Protein AF-A0A6N9I0U9-F1 (afdb_monomer)

Sequence (192 aa):
MANILFINADQQSTQTLISAMAAAQPADRLRLTTMHPHSLSKQVRARFEILVGAADDGLFMAEATAGIDAVYLTSGMATVKYLHTLSWALTNFKRPVKRIILTNSAASDSEVKTVTPFCSDRLAVLTALSATHVAFVLVQQVAAKVADCVLIETVDARSQVLRQVIELQQWNQWLITLLSTNVGKPWVGIAN

Organism: NCBI:txid2888272

Nearest PDB structures (foldseek):
  2zcv-assembly1_A  TM=7.543E-01  e=1.805E-05  Escherichia coli
  2jl1-assembly1_A-2  TM=7.454E-01  e=3.502E-05  Citrobacter sp. MY-5
  2zcu-assembly1_A  TM=7.228E-01  e=1.401E-04  unclassified
  3dxf-assembly2_B  TM=5.993E-01  e=3.104E-05  Homo sapiens
  2bka-assembly1_A-2  TM=6.926E-01  e=3.257E-04  Homo sapiens

Structure (mmCIF, N/CA/C/O backbone):
data_AF-A0A6N9I0U9-F1
#
_entry.id   AF-A0A6N9I0U9-F1
#
loop_
_atom_site.group_PDB
_atom_site.id
_atom_site.type_symbol
_atom_site.label_atom_id
_atom_site.label_alt_id
_atom_site.label_comp_id
_atom_site.label_asym_id
_atom_site.label_entity_id
_atom_site.label_seq_id
_atom_site.pdbx_PDB_ins_code
_atom_site.Cartn_x
_atom_site.Cartn_y
_atom_site.Cartn_z
_atom_site.occupancy
_atom_site.B_iso_or_equiv
_atom_site.auth_seq_id
_atom_site.auth_comp_id
_atom_site.auth_asym_id
_atom_site.auth_atom_id
_atom_site.pdbx_PDB_model_num
ATOM 1 N N . MET A 1 1 ? -13.578 8.689 -2.425 1.00 83.25 1 MET A N 1
ATOM 2 C CA . MET A 1 1 ? -12.463 9.122 -1.570 1.00 83.25 1 MET A CA 1
ATOM 3 C C . MET A 1 1 ? -11.977 7.910 -0.810 1.00 83.25 1 MET A C 1
ATOM 5 O O . MET A 1 1 ? -12.767 7.330 -0.073 1.00 83.25 1 MET A O 1
ATOM 9 N N . ALA A 1 2 ? -10.735 7.515 -1.053 1.00 88.75 2 ALA A N 1
ATOM 10 C CA . ALA A 1 2 ? -10.054 6.426 -0.368 1.00 88.75 2 ALA A CA 1
ATOM 11 C C . ALA A 1 2 ? -8.926 6.979 0.516 1.00 88.75 2 ALA A C 1
ATOM 13 O O . ALA A 1 2 ? -8.273 7.964 0.159 1.00 88.75 2 ALA A O 1
ATOM 14 N N . ASN A 1 3 ? -8.693 6.327 1.655 1.00 94.88 3 ASN A N 1
ATOM 15 C CA . ASN A 1 3 ? -7.529 6.577 2.501 1.00 94.88 3 ASN A CA 1
ATOM 16 C C . ASN A 1 3 ? -6.459 5.527 2.197 1.00 94.88 3 ASN A C 1
ATOM 18 O O . ASN A 1 3 ? -6.691 4.328 2.371 1.00 94.88 3 ASN A O 1
ATOM 22 N N . ILE A 1 4 ? -5.300 5.967 1.719 1.00 96.00 4 ILE A N 1
ATOM 23 C CA . ILE A 1 4 ? -4.309 5.094 1.092 1.00 96.00 4 ILE A CA 1
ATOM 24 C C . ILE A 1 4 ? -2.976 5.239 1.816 1.00 96.00 4 ILE A C 1
ATOM 26 O O . ILE A 1 4 ? -2.444 6.341 1.940 1.00 96.00 4 ILE A O 1
ATOM 30 N N . LEU A 1 5 ? -2.440 4.117 2.286 1.00 96.88 5 LEU A N 1
ATOM 31 C CA . LEU A 1 5 ? -1.144 4.033 2.944 1.00 96.88 5 LEU A CA 1
ATOM 32 C C . LEU A 1 5 ? -0.072 3.593 1.949 1.00 96.88 5 LEU A C 1
ATOM 34 O O . LEU A 1 5 ? -0.188 2.523 1.359 1.00 96.88 5 LEU A O 1
ATOM 38 N N . PHE A 1 6 ? 1.004 4.363 1.830 1.00 95.31 6 PHE A N 1
ATOM 39 C CA . PHE A 1 6 ? 2.217 3.966 1.122 1.00 95.31 6 PHE A CA 1
ATOM 40 C C . PHE A 1 6 ? 3.295 3.577 2.121 1.00 95.31 6 PHE A C 1
ATOM 42 O O . PHE A 1 6 ? 3.741 4.415 2.908 1.00 95.31 6 PHE A O 1
ATOM 49 N N . ILE A 1 7 ? 3.734 2.321 2.063 1.00 93.88 7 ILE A N 1
ATOM 50 C CA . ILE A 1 7 ? 4.850 1.834 2.870 1.00 93.88 7 ILE A CA 1
ATOM 51 C C . ILE A 1 7 ? 6.168 2.101 2.141 1.00 93.88 7 ILE A C 1
ATOM 53 O O . ILE A 1 7 ? 6.276 1.833 0.945 1.00 93.88 7 ILE A O 1
ATOM 57 N N . ASN A 1 8 ? 7.173 2.598 2.871 1.00 89.38 8 ASN A N 1
ATOM 58 C CA . ASN A 1 8 ? 8.491 2.975 2.341 1.00 89.38 8 ASN A CA 1
ATOM 59 C C . ASN A 1 8 ? 8.394 4.006 1.211 1.00 89.38 8 ASN A C 1
ATOM 61 O O . ASN A 1 8 ? 8.870 3.808 0.089 1.00 89.38 8 ASN A O 1
ATOM 65 N N . ALA A 1 9 ? 7.760 5.132 1.526 1.00 90.88 9 ALA A N 1
ATOM 66 C CA . ALA A 1 9 ? 7.542 6.231 0.600 1.00 90.88 9 ALA A CA 1
ATOM 67 C C . ALA A 1 9 ? 8.841 6.861 0.073 1.00 90.88 9 ALA A C 1
ATOM 69 O O . ALA A 1 9 ? 8.794 7.552 -0.935 1.00 90.88 9 ALA A O 1
ATOM 70 N N . ASP A 1 10 ? 9.991 6.634 0.714 1.00 88.25 10 ASP A N 1
ATOM 71 C CA . ASP A 1 10 ? 11.297 7.112 0.253 1.00 88.25 10 ASP A CA 1
ATOM 72 C C . ASP A 1 10 ? 11.807 6.394 -1.005 1.00 88.25 10 ASP A C 1
ATOM 74 O O . ASP A 1 10 ? 12.669 6.931 -1.702 1.00 88.25 10 ASP A O 1
ATOM 78 N N . GLN A 1 11 ? 11.243 5.240 -1.366 1.00 86.50 11 GLN A N 1
ATOM 79 C CA . GLN A 1 11 ? 11.620 4.544 -2.594 1.00 86.50 11 GLN A CA 1
ATOM 80 C C . GLN A 1 11 ? 11.185 5.301 -3.852 1.00 86.50 11 GLN A C 1
ATOM 82 O O . GLN A 1 11 ? 10.047 5.755 -3.960 1.00 86.50 11 GLN A O 1
ATOM 87 N N . GLN A 1 12 ? 12.074 5.370 -4.846 1.00 83.56 12 GLN A N 1
ATOM 88 C CA . GLN A 1 12 ? 11.860 6.153 -6.066 1.00 83.56 12 GLN A CA 1
ATOM 89 C C . GLN A 1 12 ? 10.571 5.771 -6.813 1.00 83.56 12 GLN A C 1
ATOM 91 O O . GLN A 1 12 ? 9.788 6.649 -7.168 1.00 83.56 12 GLN A O 1
ATOM 96 N N . SER A 1 13 ? 10.320 4.473 -7.018 1.00 81.06 13 SER A N 1
ATOM 97 C CA . SER A 1 13 ? 9.110 3.984 -7.698 1.00 81.06 13 SER A CA 1
ATOM 98 C C . SER A 1 13 ? 7.832 4.366 -6.943 1.00 81.06 13 SER A C 1
ATOM 100 O O . SER A 1 13 ? 6.845 4.782 -7.550 1.00 81.06 13 SER A O 1
ATOM 102 N N . THR A 1 14 ? 7.871 4.305 -5.611 1.00 88.50 14 THR A N 1
ATOM 103 C CA . THR A 1 14 ? 6.778 4.740 -4.737 1.00 88.50 14 THR A CA 1
ATOM 104 C C . THR A 1 14 ? 6.548 6.251 -4.837 1.00 88.50 14 THR A C 1
ATOM 106 O O . THR A 1 14 ? 5.404 6.677 -4.986 1.00 88.50 14 THR A O 1
ATOM 109 N N . GLN A 1 15 ? 7.604 7.074 -4.846 1.00 88.69 15 GLN A N 1
ATOM 110 C CA . GLN A 1 15 ? 7.487 8.533 -5.008 1.00 88.69 15 GLN A CA 1
ATOM 111 C C . GLN A 1 15 ? 6.866 8.931 -6.356 1.00 88.69 15 GLN A C 1
ATOM 113 O O . GLN A 1 15 ? 6.047 9.858 -6.413 1.00 88.69 15 GLN A O 1
ATOM 118 N N . THR A 1 16 ? 7.211 8.221 -7.436 1.00 88.12 16 THR A N 1
ATOM 119 C CA . THR A 1 16 ? 6.602 8.429 -8.757 1.00 88.12 16 THR A CA 1
ATOM 120 C C . THR A 1 16 ? 5.097 8.165 -8.721 1.00 88.12 16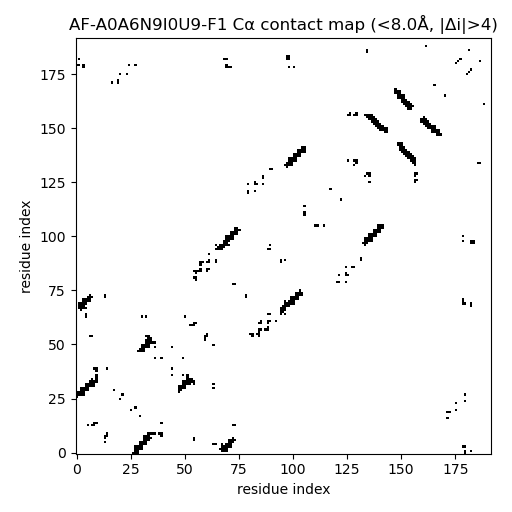 THR A C 1
ATOM 122 O O . THR A 1 16 ? 4.322 8.999 -9.193 1.00 88.12 16 THR A O 1
ATOM 125 N N . LEU A 1 17 ? 4.667 7.059 -8.104 1.00 90.44 17 LEU A N 1
ATOM 126 C CA . LEU A 1 17 ? 3.246 6.727 -7.987 1.00 90.44 17 LEU A CA 1
ATOM 127 C C . LEU A 1 17 ? 2.487 7.706 -7.082 1.00 90.44 17 LEU A C 1
ATOM 129 O O . LEU A 1 17 ? 1.402 8.145 -7.457 1.00 90.44 17 LEU A O 1
ATOM 133 N N . ILE A 1 18 ? 3.060 8.100 -5.937 1.00 92.81 18 ILE A N 1
ATOM 134 C CA . ILE A 1 18 ? 2.474 9.115 -5.042 1.00 92.81 18 ILE A CA 1
ATOM 135 C C . ILE A 1 18 ? 2.201 10.404 -5.822 1.00 92.81 18 ILE A C 1
ATOM 137 O O . ILE A 1 18 ? 1.109 10.961 -5.736 1.00 92.81 18 ILE A O 1
ATOM 141 N N . SER A 1 19 ? 3.172 10.858 -6.618 1.00 91.25 19 SER A N 1
ATOM 142 C CA . SER A 1 19 ? 3.043 12.080 -7.418 1.00 91.25 19 SER A CA 1
ATOM 143 C C . SER A 1 19 ? 1.951 11.955 -8.485 1.00 91.25 19 SER A C 1
ATOM 145 O O . SER A 1 19 ? 1.135 12.865 -8.634 1.00 91.25 19 SER A O 1
ATOM 147 N N . ALA A 1 20 ? 1.888 10.817 -9.185 1.00 91.19 20 ALA A N 1
ATOM 148 C CA . ALA A 1 20 ? 0.851 10.545 -10.180 1.00 91.19 20 ALA A CA 1
ATOM 149 C C . ALA A 1 20 ? -0.553 10.491 -9.549 1.00 91.19 20 ALA A C 1
ATOM 151 O O . ALA A 1 20 ? -1.484 11.122 -10.047 1.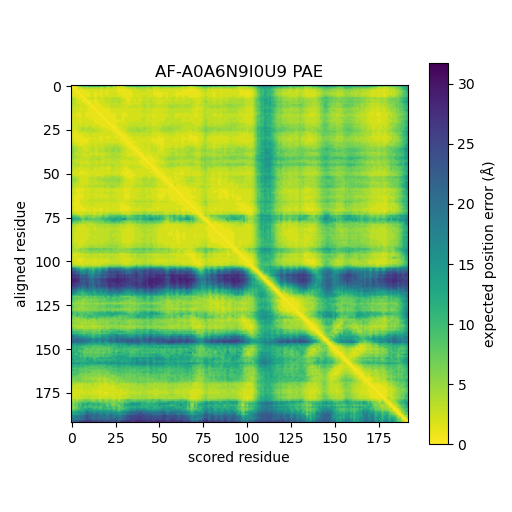00 91.19 20 ALA A O 1
ATOM 152 N N . MET A 1 21 ? -0.699 9.809 -8.410 1.00 92.06 21 MET A N 1
ATOM 153 C CA . MET A 1 21 ? -1.955 9.735 -7.658 1.00 92.06 21 MET A CA 1
ATOM 154 C C . MET A 1 21 ? -2.417 11.098 -7.165 1.00 92.06 21 MET A C 1
ATOM 156 O O . MET A 1 21 ? -3.585 11.447 -7.304 1.00 92.06 21 MET A O 1
ATOM 160 N N . ALA A 1 22 ? -1.493 11.897 -6.645 1.00 90.94 22 ALA A N 1
ATOM 161 C CA . ALA A 1 22 ? -1.776 13.236 -6.162 1.00 90.94 22 ALA A CA 1
ATOM 162 C C . ALA A 1 22 ? -2.293 14.185 -7.259 1.00 90.94 22 ALA A C 1
ATOM 164 O O . ALA A 1 22 ? -2.979 15.161 -6.943 1.00 90.94 22 ALA A O 1
ATOM 165 N N . ALA A 1 23 ? -1.943 13.927 -8.522 1.00 90.31 23 ALA A N 1
ATOM 166 C CA . ALA A 1 23 ? -2.452 14.656 -9.677 1.00 90.31 23 ALA A CA 1
ATOM 167 C C . ALA A 1 23 ? -3.787 14.081 -10.180 1.00 90.31 23 ALA A C 1
ATOM 169 O O . ALA A 1 23 ? -4.719 14.837 -10.436 1.00 90.31 23 ALA A O 1
ATOM 170 N N . ALA A 1 24 ? -3.891 12.754 -10.296 1.00 89.19 24 ALA A N 1
ATOM 171 C CA . ALA A 1 24 ? -5.047 12.082 -10.887 1.00 89.19 24 ALA A CA 1
ATOM 172 C C . ALA A 1 24 ? -6.264 11.980 -9.948 1.00 89.19 24 ALA A C 1
ATOM 174 O O . ALA A 1 24 ? -7.399 11.967 -10.418 1.00 89.19 24 ALA A O 1
ATOM 175 N N . GLN A 1 25 ? -6.043 11.885 -8.634 1.00 90.12 25 GLN A N 1
ATOM 176 C CA . GLN A 1 25 ? -7.080 11.678 -7.615 1.00 90.12 25 GLN A CA 1
ATOM 177 C C . GLN A 1 25 ? -6.868 12.621 -6.414 1.00 90.12 25 GLN A C 1
ATOM 179 O O . GLN A 1 25 ? -6.547 12.178 -5.311 1.00 90.12 25 GLN A O 1
ATOM 184 N N . PRO A 1 26 ? -7.052 13.945 -6.583 1.00 87.88 26 PRO A N 1
ATOM 185 C CA . PRO A 1 26 ? -6.754 14.927 -5.535 1.00 87.88 26 PRO A CA 1
ATOM 186 C C . PRO A 1 26 ? -7.661 14.819 -4.301 1.00 87.88 26 PRO A C 1
ATOM 188 O O . PRO A 1 26 ? -7.323 15.361 -3.252 1.00 87.88 26 PRO A O 1
ATOM 191 N N . ALA A 1 27 ? -8.811 14.148 -4.424 1.00 89.62 27 ALA A N 1
ATOM 192 C CA . ALA A 1 27 ? -9.733 13.922 -3.317 1.00 89.62 27 ALA A CA 1
ATOM 193 C C . ALA A 1 27 ? -9.269 12.807 -2.366 1.00 89.62 27 ALA A C 1
ATOM 195 O O . ALA A 1 27 ? -9.750 12.755 -1.238 1.00 89.62 27 ALA A O 1
ATOM 196 N N . ASP A 1 28 ? -8.375 11.915 -2.801 1.00 91.25 28 ASP A N 1
ATOM 197 C CA . ASP A 1 28 ? -7.896 10.815 -1.966 1.00 91.25 28 ASP A CA 1
ATOM 198 C C . ASP A 1 28 ? -6.879 11.287 -0.928 1.00 91.25 28 ASP A C 1
ATOM 200 O O . ASP A 1 28 ? -6.089 12.208 -1.151 1.00 91.25 28 ASP A O 1
ATOM 204 N N . ARG A 1 29 ? -6.891 10.629 0.233 1.00 94.25 29 ARG A N 1
ATOM 205 C CA . ARG A 1 29 ? -5.988 10.950 1.339 1.00 94.25 29 ARG A CA 1
ATOM 206 C C . ARG A 1 29 ? -4.829 9.977 1.331 1.00 94.25 29 ARG A C 1
ATOM 208 O O . ARG A 1 29 ? -5.032 8.777 1.499 1.00 94.25 29 ARG A O 1
ATOM 215 N N . LEU A 1 30 ? -3.621 10.498 1.145 1.00 95.69 30 LEU A N 1
ATOM 216 C CA . LEU A 1 30 ? -2.409 9.686 1.110 1.00 95.69 30 LEU A CA 1
ATOM 217 C C . LEU A 1 30 ? -1.658 9.843 2.433 1.00 95.69 30 LEU A C 1
ATOM 219 O O . LEU A 1 30 ? -1.306 10.959 2.825 1.00 95.69 30 LEU A O 1
ATOM 223 N N . ARG A 1 31 ? -1.405 8.716 3.093 1.00 96.81 31 ARG A N 1
ATOM 224 C CA . ARG A 1 31 ? -0.527 8.595 4.255 1.00 96.81 31 ARG A CA 1
ATOM 225 C C . ARG A 1 31 ? 0.731 7.856 3.842 1.00 96.81 31 ARG A C 1
ATOM 227 O O . ARG A 1 31 ? 0.661 6.847 3.144 1.00 96.81 31 ARG A O 1
ATOM 234 N N . LEU A 1 32 ? 1.879 8.346 4.277 1.00 96.38 32 LEU A N 1
ATOM 235 C CA . LEU A 1 32 ? 3.182 7.850 3.857 1.00 96.38 32 LEU A CA 1
ATOM 236 C C . LEU A 1 32 ? 3.957 7.355 5.079 1.00 96.38 32 LEU A C 1
ATOM 238 O O . LEU A 1 32 ? 4.013 8.063 6.082 1.00 96.38 32 LEU A O 1
ATOM 242 N N . THR A 1 33 ? 4.590 6.184 5.004 1.00 95.56 33 THR A N 1
ATOM 243 C CA . THR A 1 33 ? 5.569 5.760 6.016 1.00 95.56 33 THR A CA 1
ATOM 244 C C . THR A 1 33 ? 6.975 5.783 5.448 1.00 95.56 33 THR A C 1
ATOM 246 O O . THR A 1 33 ? 7.199 5.458 4.281 1.00 95.56 33 THR A O 1
ATOM 249 N N . THR A 1 34 ? 7.942 6.185 6.266 1.00 93.50 34 THR A N 1
ATOM 250 C CA . THR A 1 34 ? 9.360 6.149 5.902 1.00 93.50 34 THR A CA 1
ATOM 251 C C . THR A 1 34 ? 10.238 6.169 7.148 1.00 93.50 34 THR A C 1
ATOM 253 O O . THR A 1 34 ? 9.866 6.740 8.169 1.00 93.50 34 THR A O 1
ATOM 256 N N . MET A 1 35 ? 11.438 5.602 7.057 1.00 92.56 35 MET A N 1
ATOM 257 C CA . MET A 1 35 ? 12.496 5.833 8.048 1.00 92.56 35 MET A CA 1
ATOM 258 C C . MET A 1 35 ? 13.359 7.056 7.706 1.00 92.56 35 MET A C 1
ATOM 260 O O . MET A 1 35 ? 14.087 7.560 8.558 1.00 92.56 35 MET A O 1
ATOM 264 N N . HIS A 1 36 ? 13.267 7.559 6.472 1.00 92.44 36 HIS A N 1
ATOM 265 C CA . HIS A 1 36 ? 14.142 8.590 5.924 1.00 92.44 36 HIS A CA 1
ATOM 266 C C . HIS A 1 36 ? 13.319 9.789 5.427 1.00 92.44 36 HIS A C 1
ATOM 268 O O . HIS A 1 36 ? 13.270 10.059 4.225 1.00 92.44 36 HIS A O 1
ATOM 274 N N . PRO A 1 37 ? 12.677 10.567 6.321 1.00 89.62 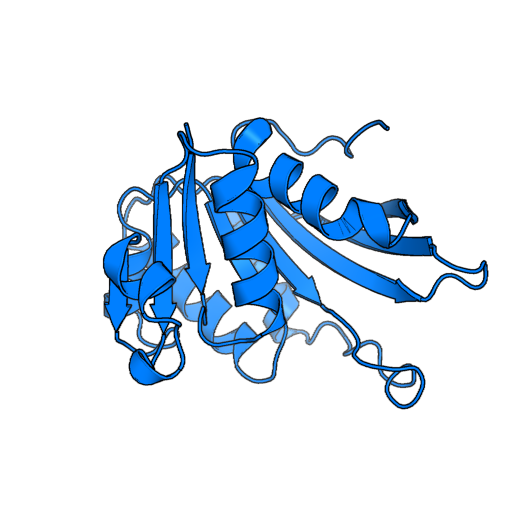37 PRO A N 1
ATOM 275 C CA . PRO A 1 37 ? 11.816 11.680 5.910 1.00 89.62 37 PRO A CA 1
ATOM 276 C C . PRO A 1 37 ? 12.557 12.726 5.064 1.00 89.62 37 PRO A C 1
ATOM 278 O O . PRO A 1 37 ? 11.952 13.389 4.226 1.00 89.62 37 PRO A O 1
ATOM 281 N N . HIS A 1 38 ? 13.873 12.867 5.233 1.00 90.50 38 HIS A N 1
ATOM 282 C CA . HIS A 1 38 ? 14.696 13.784 4.441 1.00 90.50 38 HIS A CA 1
ATOM 283 C C . HIS A 1 38 ? 14.866 13.362 2.974 1.00 90.50 38 HIS A C 1
ATOM 285 O O . HIS A 1 38 ? 15.129 14.230 2.144 1.00 90.50 38 HIS A O 1
ATOM 291 N N . SER A 1 39 ? 14.668 12.080 2.651 1.00 90.19 39 SER A N 1
ATOM 292 C CA . SER A 1 39 ? 14.693 11.552 1.280 1.00 90.19 39 SER A CA 1
ATOM 293 C C . SER A 1 39 ? 13.436 11.916 0.482 1.00 90.19 39 SER A C 1
ATOM 295 O O . SER A 1 39 ? 13.420 11.792 -0.741 1.00 90.19 39 SER A O 1
ATOM 297 N N . LEU A 1 40 ? 12.383 12.388 1.158 1.00 90.25 40 LEU A N 1
ATOM 298 C CA . LEU A 1 40 ? 11.165 12.879 0.524 1.00 90.25 40 LEU A CA 1
ATOM 299 C C . LEU A 1 40 ? 11.311 14.350 0.121 1.00 90.25 40 LEU A C 1
ATOM 301 O O . LEU A 1 40 ? 11.813 15.196 0.879 1.00 90.25 40 LEU A O 1
ATOM 305 N N . SER A 1 41 ? 10.790 14.685 -1.061 1.00 88.12 41 SER A N 1
ATOM 306 C CA . SER A 1 41 ? 10.779 16.066 -1.546 1.00 88.12 41 SER A CA 1
ATOM 307 C C . SER A 1 41 ? 10.058 17.003 -0.564 1.00 88.12 41 SER A C 1
ATOM 309 O O . SER A 1 41 ? 9.136 16.611 0.158 1.00 88.12 41 SER A O 1
ATOM 311 N N . LYS A 1 42 ? 10.459 18.281 -0.530 1.00 87.12 42 LYS A N 1
ATOM 312 C CA . LYS A 1 42 ? 9.804 19.289 0.328 1.00 87.12 42 LYS A CA 1
ATOM 313 C C . LYS A 1 42 ? 8.302 19.404 0.036 1.00 87.12 42 LYS A C 1
ATOM 315 O O . LYS A 1 42 ? 7.520 19.591 0.958 1.00 87.12 42 LYS A O 1
ATOM 320 N N . GLN A 1 43 ? 7.912 19.261 -1.231 1.00 86.56 43 GLN A N 1
ATOM 321 C CA . GLN A 1 43 ? 6.514 19.322 -1.659 1.00 86.56 43 GLN A CA 1
ATOM 322 C C . GLN A 1 43 ? 5.698 18.147 -1.110 1.00 86.56 43 GLN A C 1
ATOM 324 O O . GLN A 1 43 ? 4.610 18.360 -0.588 1.00 86.56 43 GLN A O 1
ATOM 329 N N . VAL A 1 44 ? 6.241 16.926 -1.164 1.00 88.12 44 VAL A N 1
ATOM 330 C CA . VAL A 1 44 ? 5.606 15.731 -0.582 1.00 88.12 44 VAL A CA 1
ATOM 331 C C . VAL A 1 44 ? 5.447 15.902 0.929 1.00 88.12 44 VAL A C 1
ATOM 333 O O . VAL A 1 44 ? 4.356 15.696 1.457 1.00 88.12 44 VAL A O 1
ATOM 336 N N . ARG A 1 45 ? 6.498 16.375 1.612 1.00 89.38 45 ARG A N 1
ATOM 337 C CA . ARG A 1 45 ? 6.472 16.611 3.064 1.00 89.38 45 ARG A CA 1
ATOM 338 C C . ARG A 1 45 ? 5.478 17.664 3.528 1.00 89.38 45 ARG A C 1
ATOM 340 O O . ARG A 1 45 ? 4.953 17.542 4.625 1.00 89.38 45 ARG A O 1
ATOM 347 N N . ALA A 1 46 ? 5.234 18.688 2.720 1.00 87.81 46 ALA A N 1
ATOM 348 C CA . ALA A 1 46 ? 4.268 19.731 3.046 1.00 87.81 46 ALA A CA 1
ATOM 349 C C . ALA A 1 46 ? 2.816 19.320 2.754 1.00 87.81 46 ALA A C 1
ATOM 351 O O . ALA A 1 46 ? 1.891 19.944 3.266 1.00 87.81 46 ALA A O 1
ATOM 352 N N . ARG A 1 47 ? 2.610 18.311 1.898 1.00 89.88 47 ARG A N 1
ATOM 353 C CA . ARG A 1 47 ? 1.293 17.962 1.357 1.00 89.88 47 ARG A CA 1
ATOM 354 C C . ARG A 1 47 ? 0.641 16.760 2.036 1.00 89.88 47 ARG A C 1
ATOM 356 O O . ARG A 1 47 ? -0.585 16.704 2.080 1.00 89.88 47 ARG A O 1
ATOM 363 N N . PHE A 1 48 ? 1.425 15.797 2.514 1.00 93.69 48 PHE A N 1
ATOM 364 C CA . PHE A 1 48 ? 0.908 14.513 2.990 1.00 93.69 48 PHE A CA 1
ATOM 365 C C . PHE A 1 48 ? 1.228 14.255 4.456 1.00 93.69 48 PHE A C 1
ATOM 367 O O . PHE A 1 48 ? 2.218 14.749 4.993 1.00 93.69 48 PHE A O 1
ATOM 374 N N . GLU A 1 49 ? 0.398 13.427 5.084 1.00 94.06 49 GLU A N 1
ATOM 375 C CA . GLU A 1 49 ? 0.680 12.887 6.409 1.00 94.06 49 GLU A CA 1
ATOM 376 C C . GLU A 1 49 ? 1.839 11.890 6.306 1.00 94.06 49 GLU A C 1
ATOM 378 O O . GLU A 1 49 ? 1.756 10.903 5.569 1.00 94.06 49 GLU A O 1
ATOM 383 N N . ILE A 1 50 ? 2.919 12.151 7.042 1.00 95.50 50 ILE A N 1
ATOM 384 C CA . ILE A 1 50 ? 4.105 11.295 7.067 1.00 95.50 50 ILE A CA 1
ATOM 385 C C . ILE A 1 50 ? 4.286 10.740 8.469 1.00 95.50 50 ILE A C 1
ATOM 387 O O . ILE A 1 50 ? 4.488 11.490 9.423 1.00 95.50 50 ILE A O 1
ATOM 391 N N . LEU A 1 51 ? 4.281 9.417 8.563 1.00 96.50 51 LEU A N 1
ATOM 392 C CA . LEU A 1 51 ? 4.637 8.691 9.768 1.00 96.50 51 LEU A CA 1
ATOM 393 C C . LEU A 1 51 ? 6.078 8.205 9.650 1.00 96.50 51 LEU A C 1
ATOM 395 O O . LEU A 1 51 ? 6.440 7.497 8.707 1.00 96.50 51 LEU A O 1
ATOM 399 N N . VAL A 1 52 ? 6.906 8.602 10.614 1.00 95.94 52 VAL A N 1
ATOM 400 C CA . VAL A 1 52 ? 8.322 8.237 10.640 1.00 95.94 52 VAL A CA 1
ATOM 401 C C . VAL A 1 52 ? 8.520 7.056 11.574 1.00 95.94 52 VAL A C 1
ATOM 403 O O . VAL A 1 52 ? 8.246 7.161 12.766 1.00 95.94 52 VAL A O 1
ATOM 406 N N . GLY A 1 53 ? 8.987 5.937 11.032 1.00 92.62 53 GLY A N 1
ATOM 407 C CA . GLY A 1 53 ? 9.186 4.716 11.802 1.00 92.62 53 GLY A CA 1
ATOM 408 C C . GLY A 1 53 ? 9.413 3.494 10.925 1.00 92.62 53 GLY A C 1
ATOM 409 O O . GLY A 1 53 ? 9.331 3.556 9.695 1.00 92.62 53 GLY A O 1
ATOM 410 N N . ALA A 1 54 ? 9.744 2.385 11.576 1.00 90.56 54 ALA A N 1
ATOM 411 C CA . ALA A 1 54 ? 10.063 1.137 10.908 1.00 90.56 54 ALA A CA 1
ATOM 412 C C . ALA A 1 54 ? 8.783 0.334 10.637 1.00 90.56 54 ALA A C 1
ATOM 414 O O . ALA A 1 54 ? 7.996 0.064 11.541 1.00 90.56 54 ALA A O 1
ATOM 415 N N . ALA A 1 55 ? 8.559 -0.064 9.384 1.00 89.38 55 ALA A N 1
ATOM 416 C CA . ALA A 1 55 ? 7.361 -0.815 8.998 1.00 89.38 55 ALA A CA 1
ATOM 417 C C . ALA A 1 55 ? 7.326 -2.260 9.551 1.00 89.38 55 ALA A C 1
ATOM 419 O O . ALA A 1 55 ? 6.299 -2.932 9.456 1.00 89.38 55 ALA A O 1
ATOM 420 N N . ASP A 1 56 ? 8.425 -2.751 10.126 1.00 90.06 56 ASP A N 1
ATOM 421 C CA . ASP A 1 56 ? 8.505 -4.020 10.858 1.00 90.06 56 ASP A CA 1
ATOM 422 C C . ASP A 1 56 ? 8.262 -3.875 12.374 1.00 90.06 56 ASP A C 1
ATOM 424 O O . ASP A 1 56 ? 8.328 -4.870 13.095 1.00 90.06 56 ASP A O 1
ATOM 428 N N . ASP A 1 57 ? 7.878 -2.686 12.851 1.00 94.06 57 ASP A N 1
ATOM 429 C CA . ASP A 1 57 ? 7.295 -2.483 14.181 1.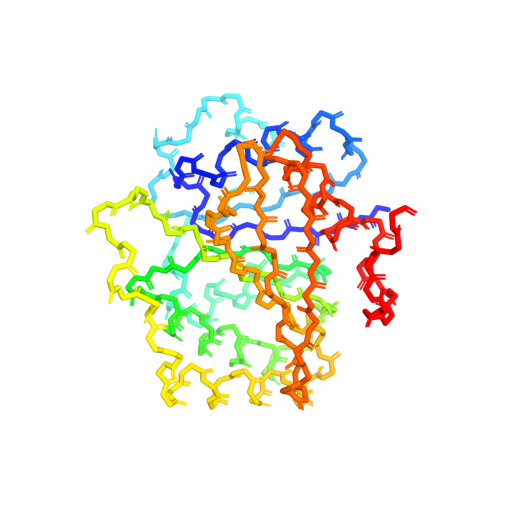00 94.06 57 ASP A CA 1
ATOM 430 C C . ASP A 1 57 ? 5.761 -2.628 14.120 1.00 94.06 57 ASP A C 1
ATOM 432 O O . ASP A 1 57 ? 5.066 -1.951 13.356 1.00 94.06 57 ASP A O 1
ATOM 436 N N . GLY A 1 58 ? 5.218 -3.536 14.938 1.00 91.50 58 GLY A N 1
ATOM 437 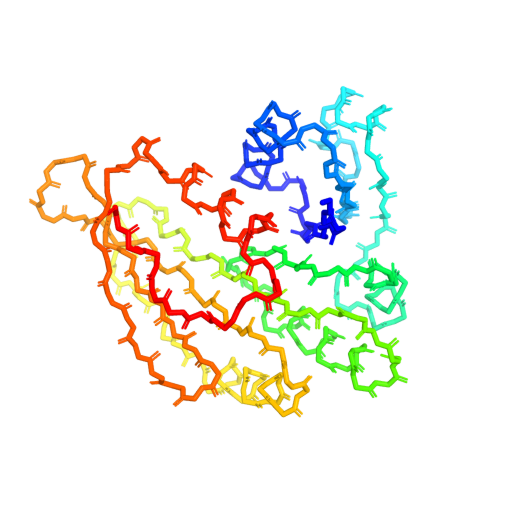C CA . GLY A 1 58 ? 3.788 -3.833 14.984 1.00 91.50 58 GLY A CA 1
ATOM 438 C C . GLY A 1 58 ? 2.924 -2.669 15.476 1.00 91.50 58 GLY A C 1
ATOM 439 O O . GLY A 1 58 ? 1.866 -2.422 14.896 1.00 91.50 58 GLY A O 1
ATOM 440 N N . LEU A 1 59 ? 3.353 -1.933 16.507 1.00 94.44 59 LEU A N 1
ATOM 441 C CA . LEU A 1 59 ? 2.594 -0.788 17.029 1.00 94.44 59 LEU A CA 1
ATOM 442 C C . LEU A 1 59 ? 2.629 0.375 16.043 1.00 94.44 59 LEU A C 1
ATOM 444 O O . LEU A 1 59 ? 1.598 1.002 15.791 1.00 94.44 59 LEU A O 1
ATOM 448 N N . PHE A 1 60 ? 3.786 0.608 15.423 1.00 96.12 60 PHE A N 1
ATOM 449 C CA . PHE A 1 60 ? 3.901 1.586 14.348 1.00 96.12 60 PHE A CA 1
ATOM 450 C C . PHE A 1 60 ? 2.985 1.236 13.167 1.00 96.12 60 PHE A C 1
ATOM 452 O O . PHE A 1 60 ? 2.242 2.089 12.683 1.00 96.12 60 PHE A O 1
ATOM 459 N N . MET A 1 61 ? 2.974 -0.027 12.725 1.00 95.50 61 MET A N 1
ATOM 460 C CA . MET A 1 61 ? 2.092 -0.482 11.646 1.00 95.50 61 MET A CA 1
ATOM 461 C C . MET A 1 61 ? 0.609 -0.385 12.031 1.00 95.50 61 MET A C 1
ATOM 463 O O . MET A 1 61 ? -0.238 -0.039 11.201 1.00 95.50 61 MET A O 1
ATOM 467 N N . ALA A 1 62 ? 0.274 -0.652 13.295 1.00 94.62 62 ALA A N 1
ATOM 468 C CA . ALA A 1 62 ? -1.076 -0.464 13.804 1.00 94.62 62 ALA A CA 1
ATOM 469 C C . ALA A 1 62 ? -1.510 1.000 13.681 1.00 94.62 62 ALA A C 1
ATOM 471 O O . ALA A 1 62 ? -2.618 1.244 13.205 1.00 94.62 62 ALA A O 1
ATOM 472 N N . GLU A 1 63 ? -0.663 1.958 14.053 1.00 96.00 63 GLU A N 1
ATOM 473 C CA . GLU A 1 63 ? -0.954 3.386 13.886 1.00 96.00 63 GLU A CA 1
ATOM 474 C C . GLU A 1 63 ? -1.068 3.764 12.405 1.00 96.00 63 GLU A C 1
ATOM 476 O O . GLU A 1 63 ? -2.056 4.359 11.974 1.00 96.00 63 GLU A O 1
ATOM 481 N N . ALA A 1 64 ? -0.116 3.315 11.584 1.00 96.38 64 ALA A N 1
ATOM 482 C CA . ALA A 1 64 ? -0.100 3.612 10.158 1.00 96.38 64 ALA A CA 1
ATOM 483 C C . ALA A 1 64 ? -1.372 3.154 9.437 1.00 96.38 64 ALA A C 1
ATOM 485 O O . ALA A 1 64 ? -1.876 3.866 8.568 1.00 96.38 64 ALA A O 1
ATOM 486 N 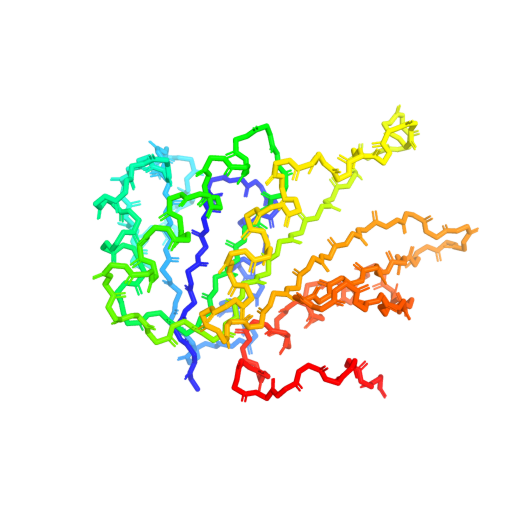N . THR A 1 65 ? -1.934 2.014 9.837 1.00 95.44 65 THR A N 1
ATOM 487 C CA . THR A 1 65 ? -3.153 1.428 9.258 1.00 95.44 65 THR A CA 1
ATOM 488 C C . THR A 1 65 ? -4.461 1.983 9.836 1.00 95.44 65 THR A C 1
ATOM 490 O O . THR A 1 65 ? -5.546 1.602 9.383 1.00 95.44 65 THR A O 1
ATOM 493 N N . ALA A 1 66 ? -4.414 2.893 10.814 1.00 95.00 66 ALA A N 1
ATOM 494 C CA . ALA A 1 66 ? -5.613 3.476 11.408 1.00 95.00 66 ALA A CA 1
ATOM 495 C C . ALA A 1 66 ? -6.399 4.318 10.385 1.00 95.00 66 ALA A C 1
ATOM 497 O O . ALA A 1 66 ? -5.904 5.324 9.881 1.00 95.00 66 ALA A O 1
ATOM 498 N N . GLY A 1 67 ? -7.637 3.914 10.082 1.00 93.19 67 GLY A N 1
ATOM 499 C CA . GLY A 1 67 ? -8.506 4.618 9.130 1.00 93.19 67 GLY A CA 1
ATOM 500 C C . GLY A 1 67 ? -8.124 4.447 7.654 1.00 93.19 67 GLY A C 1
ATOM 501 O O . GLY A 1 67 ? -8.630 5.195 6.824 1.00 93.19 67 GLY A O 1
ATOM 502 N N . ILE A 1 68 ? -7.253 3.490 7.323 1.00 95.62 68 ILE A N 1
ATOM 503 C CA . ILE A 1 68 ? -6.792 3.222 5.955 1.00 95.62 68 ILE A CA 1
ATOM 504 C C . ILE A 1 68 ? -7.714 2.221 5.251 1.00 95.62 68 ILE A C 1
ATOM 506 O O . ILE A 1 68 ? -8.055 1.188 5.822 1.00 95.62 68 ILE A O 1
ATOM 510 N N . ASP A 1 69 ? -8.075 2.504 3.998 1.00 92.94 69 ASP A N 1
ATOM 511 C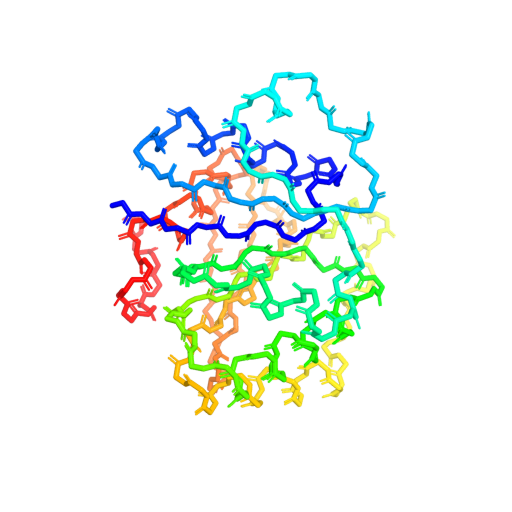 CA . ASP A 1 69 ? -8.846 1.604 3.133 1.00 92.94 69 ASP A CA 1
ATOM 512 C C . ASP A 1 69 ? -7.940 0.708 2.270 1.00 92.94 69 ASP A C 1
ATOM 514 O O . ASP A 1 69 ? -8.280 -0.450 2.017 1.00 92.94 69 ASP A O 1
ATOM 518 N N . ALA A 1 70 ? -6.800 1.225 1.799 1.00 92.94 70 ALA A N 1
ATOM 519 C CA . ALA A 1 70 ? -5.877 0.495 0.929 1.00 92.94 70 ALA A CA 1
ATOM 520 C C . ALA A 1 70 ? -4.408 0.710 1.310 1.00 92.94 70 ALA A C 1
ATOM 522 O O . ALA A 1 70 ? -4.009 1.803 1.701 1.00 92.94 70 ALA A O 1
ATOM 523 N N . VAL A 1 71 ? -3.592 -0.331 1.154 1.00 93.81 71 VAL A N 1
ATOM 524 C CA . VAL A 1 71 ? -2.148 -0.300 1.409 1.00 93.81 71 VAL A CA 1
ATOM 525 C C . VAL A 1 71 ? -1.397 -0.594 0.116 1.00 93.81 71 VAL A C 1
ATOM 527 O O . VAL A 1 71 ? -1.693 -1.573 -0.565 1.00 93.81 71 VAL A O 1
ATOM 530 N N . TYR A 1 72 ? -0.407 0.231 -0.197 1.00 93.50 72 TYR A N 1
ATOM 531 C CA . TYR A 1 72 ? 0.565 0.017 -1.258 1.00 93.50 72 TYR A CA 1
ATOM 532 C C . TYR A 1 72 ? 1.942 -0.248 -0.658 1.00 93.50 72 TYR A C 1
ATOM 534 O O . TYR A 1 72 ? 2.407 0.492 0.214 1.00 93.50 72 TYR A O 1
ATOM 542 N N . LEU A 1 73 ? 2.618 -1.271 -1.168 1.00 89.81 73 LEU A N 1
ATOM 543 C CA . LEU A 1 73 ? 4.015 -1.538 -0.876 1.00 89.81 73 LEU A CA 1
ATOM 544 C C . LEU A 1 73 ? 4.702 -2.194 -2.074 1.00 89.81 73 LEU A C 1
ATOM 546 O O . LEU A 1 73 ? 4.076 -2.842 -2.909 1.00 89.81 73 LEU A O 1
ATOM 550 N N . THR A 1 74 ? 6.013 -2.047 -2.137 1.00 84.00 74 THR A N 1
ATOM 551 C CA . THR A 1 74 ? 6.877 -2.673 -3.138 1.00 84.00 74 THR A CA 1
ATOM 552 C C . THR A 1 74 ? 7.552 -3.919 -2.552 1.00 84.00 74 THR A C 1
ATOM 554 O O . THR A 1 74 ? 7.772 -4.049 -1.341 1.00 84.00 74 THR A O 1
ATOM 557 N N . SER A 1 75 ? 7.869 -4.875 -3.419 1.00 73.94 75 SER A N 1
ATOM 558 C CA . SER A 1 75 ? 8.595 -6.098 -3.096 1.00 73.94 75 SER A CA 1
ATOM 559 C C . SER A 1 75 ? 10.088 -5.792 -3.012 1.00 73.94 75 SER A C 1
ATOM 561 O O . SER A 1 75 ? 10.696 -5.332 -3.971 1.00 73.94 75 SER A O 1
ATOM 563 N N . GLY A 1 76 ? 10.677 -6.081 -1.858 1.00 71.50 76 GLY A N 1
ATOM 564 C CA . GLY A 1 76 ? 12.097 -5.984 -1.552 1.00 71.50 76 GLY A CA 1
ATOM 565 C C . GLY A 1 76 ? 12.459 -6.915 -0.390 1.00 71.50 76 GLY A C 1
ATOM 566 O O . GLY A 1 76 ? 11.620 -7.671 0.105 1.00 71.50 76 GLY A O 1
ATOM 567 N N . MET A 1 77 ? 13.712 -6.864 0.071 1.00 62.53 77 MET A N 1
ATOM 568 C CA . MET A 1 77 ? 14.234 -7.795 1.088 1.00 62.53 77 MET A CA 1
ATOM 569 C C . MET A 1 77 ? 13.414 -7.828 2.390 1.00 62.53 77 MET A C 1
ATOM 571 O O . MET A 1 77 ? 13.271 -8.882 3.003 1.00 62.53 77 MET A O 1
ATOM 575 N N . ALA A 1 78 ? 12.848 -6.694 2.811 1.00 72.75 78 ALA A N 1
ATOM 576 C CA . ALA A 1 78 ? 12.109 -6.578 4.070 1.00 72.75 78 ALA A CA 1
ATOM 577 C C . ALA A 1 78 ? 10.591 -6.821 3.944 1.00 72.75 78 ALA A C 1
ATOM 579 O O . ALA A 1 78 ? 9.889 -6.851 4.954 1.00 72.75 78 ALA A O 1
ATOM 580 N N . THR A 1 79 ? 10.064 -7.047 2.735 1.00 79.56 79 THR A N 1
ATOM 581 C CA . THR A 1 79 ? 8.613 -7.120 2.486 1.00 79.56 79 THR A CA 1
ATOM 582 C C . THR A 1 79 ? 7.910 -8.201 3.300 1.00 79.56 79 THR A C 1
ATOM 584 O O . THR A 1 79 ? 6.798 -7.977 3.763 1.00 79.56 79 THR A O 1
ATOM 587 N N . VAL A 1 80 ? 8.538 -9.362 3.520 1.00 81.31 80 VAL A N 1
ATOM 588 C CA . VAL A 1 80 ? 7.925 -10.438 4.322 1.00 81.31 80 VAL A CA 1
ATOM 589 C C . VAL A 1 80 ? 7.706 -9.984 5.768 1.00 81.31 80 VAL A C 1
ATOM 591 O O . VAL A 1 80 ? 6.631 -10.212 6.318 1.00 81.31 80 VAL A O 1
ATOM 594 N N . LYS A 1 81 ? 8.670 -9.261 6.357 1.00 86.00 81 LYS A N 1
ATOM 595 C CA . LYS A 1 81 ? 8.529 -8.694 7.706 1.00 86.00 81 LYS A CA 1
ATOM 596 C C . LYS A 1 81 ? 7.381 -7.688 7.770 1.00 86.00 81 LYS A C 1
ATOM 598 O O . LYS A 1 81 ? 6.564 -7.774 8.677 1.00 86.00 81 LYS A O 1
ATOM 603 N N . TYR A 1 82 ? 7.274 -6.805 6.775 1.00 90.06 82 TYR A N 1
ATOM 604 C CA . TYR A 1 82 ? 6.193 -5.814 6.706 1.00 90.06 82 TYR A CA 1
ATOM 605 C C . TYR A 1 82 ? 4.817 -6.455 6.541 1.00 90.06 82 TYR A C 1
ATOM 607 O O . TYR A 1 82 ? 3.842 -5.996 7.126 1.00 90.06 82 TYR A O 1
ATOM 615 N N . LEU A 1 83 ? 4.719 -7.530 5.755 1.00 88.62 83 LEU A N 1
ATOM 616 C CA . LEU A 1 83 ? 3.471 -8.275 5.620 1.00 88.62 83 LEU A CA 1
ATOM 617 C C . LEU A 1 83 ? 3.098 -8.964 6.939 1.00 88.62 83 LEU A C 1
ATOM 619 O O . LEU A 1 83 ? 1.919 -8.988 7.282 1.00 88.62 83 LEU A O 1
ATOM 623 N N . HIS A 1 84 ? 4.068 -9.495 7.694 1.00 89.50 84 HIS A N 1
ATOM 624 C CA . HIS A 1 84 ? 3.804 -10.072 9.016 1.00 89.50 84 HIS A CA 1
ATOM 625 C C . HIS A 1 84 ? 3.282 -9.026 10.003 1.00 89.50 84 HIS A C 1
ATOM 627 O O . HIS A 1 84 ? 2.261 -9.266 10.648 1.00 89.50 84 HIS A O 1
ATOM 633 N N . THR A 1 85 ? 3.930 -7.862 10.107 1.00 92.19 85 THR A N 1
ATOM 634 C CA . THR A 1 85 ? 3.452 -6.780 10.981 1.00 92.19 85 THR A CA 1
ATOM 635 C C . THR A 1 85 ? 2.115 -6.225 10.534 1.00 92.19 85 THR A C 1
ATOM 637 O O . THR A 1 85 ? 1.267 -5.945 11.378 1.00 92.19 85 THR A O 1
ATOM 640 N N . LEU A 1 86 ? 1.877 -6.129 9.225 1.00 92.25 86 LEU A N 1
ATOM 641 C CA . LEU A 1 86 ? 0.579 -5.755 8.680 1.00 92.25 86 LEU A CA 1
ATOM 642 C C . LEU A 1 86 ? -0.492 -6.786 9.054 1.00 92.25 86 LEU A C 1
ATOM 644 O O . LEU A 1 86 ? -1.522 -6.418 9.604 1.00 92.25 86 LEU A O 1
ATOM 648 N N . SER A 1 87 ? -0.236 -8.079 8.845 1.00 90.06 87 SER A N 1
ATOM 649 C CA . SER A 1 87 ? -1.157 -9.155 9.233 1.00 90.06 87 SER A CA 1
ATOM 650 C C . SER A 1 87 ? -1.465 -9.124 10.727 1.00 90.06 87 SER A C 1
ATOM 652 O O . SER A 1 87 ? -2.625 -9.255 11.123 1.00 90.06 87 SER A O 1
ATOM 654 N N . TRP A 1 88 ? -0.448 -8.915 11.563 1.00 91.44 88 TRP A N 1
ATOM 655 C CA . TRP A 1 88 ? -0.620 -8.771 13.003 1.00 91.44 88 TRP A CA 1
ATOM 656 C C . TRP A 1 88 ? -1.471 -7.542 13.348 1.00 91.44 88 TRP A C 1
ATOM 658 O O . TRP A 1 88 ? -2.437 -7.669 14.102 1.00 91.44 88 TRP A O 1
ATOM 668 N N . ALA A 1 89 ? -1.173 -6.380 12.761 1.00 92.38 89 ALA A N 1
ATOM 669 C CA . ALA A 1 89 ? -1.905 -5.140 12.999 1.00 92.38 89 ALA A CA 1
ATOM 670 C C . ALA A 1 89 ? -3.384 -5.268 12.609 1.00 92.38 89 ALA A C 1
ATOM 672 O O . ALA A 1 89 ? -4.252 -4.884 13.386 1.00 92.38 89 ALA A O 1
ATOM 673 N N . LEU A 1 90 ? -3.683 -5.864 11.452 1.00 90.56 90 LEU A N 1
ATOM 674 C CA . LEU A 1 90 ? -5.055 -6.069 10.976 1.00 90.56 90 LEU A CA 1
ATOM 675 C C . LEU A 1 90 ? -5.839 -7.085 11.817 1.00 90.56 90 LEU A C 1
ATOM 677 O O . LEU A 1 90 ? -7.054 -6.965 11.947 1.00 90.56 90 LEU A O 1
ATOM 681 N N . THR A 1 91 ? -5.155 -8.078 12.390 1.00 88.50 91 THR A N 1
ATOM 682 C CA . THR A 1 91 ? -5.785 -9.097 13.243 1.00 88.50 91 THR A CA 1
ATOM 683 C C . THR A 1 91 ? -6.096 -8.552 14.637 1.00 88.50 91 THR A C 1
ATOM 685 O O . THR A 1 91 ? -7.156 -8.830 15.192 1.00 88.50 91 THR A O 1
ATOM 688 N N . ASN A 1 92 ? -5.179 -7.770 15.213 1.00 91.88 92 ASN A N 1
ATOM 689 C CA . ASN A 1 92 ? -5.280 -7.312 16.602 1.00 91.88 92 ASN A CA 1
ATOM 690 C C . ASN A 1 92 ? -5.999 -5.967 16.739 1.00 91.88 92 ASN A C 1
ATOM 692 O O . ASN A 1 92 ? -6.653 -5.709 17.749 1.00 91.88 92 ASN A O 1
ATOM 696 N N . PHE A 1 93 ? -5.918 -5.114 15.721 1.00 88.06 93 PHE A N 1
ATOM 697 C CA . PHE A 1 93 ? -6.617 -3.841 15.676 1.00 88.06 93 PHE A CA 1
ATOM 698 C C . PHE A 1 93 ? -7.665 -3.935 14.575 1.00 88.06 93 PHE A C 1
ATOM 700 O O . PHE A 1 93 ? -7.338 -4.198 13.425 1.00 88.06 93 PHE A O 1
ATOM 707 N N . LYS A 1 94 ? -8.941 -3.717 14.901 1.00 84.25 94 LYS A N 1
ATOM 708 C CA . LYS A 1 94 ? -10.018 -3.702 13.899 1.00 84.25 94 LYS A CA 1
ATOM 709 C C . LYS A 1 94 ? -9.754 -2.571 12.895 1.00 84.25 94 LYS A C 1
ATOM 711 O O . LYS A 1 94 ? -10.073 -1.413 13.171 1.00 84.25 94 LYS A O 1
ATOM 716 N N . ARG A 1 95 ? -9.119 -2.882 11.763 1.00 87.31 95 ARG A N 1
ATOM 717 C CA . ARG A 1 95 ? -8.762 -1.915 10.716 1.00 87.31 95 ARG A CA 1
ATOM 718 C C . ARG A 1 95 ? -9.689 -2.073 9.508 1.00 87.31 95 ARG A C 1
ATOM 720 O O . ARG A 1 95 ? -9.983 -3.202 9.129 1.00 87.31 95 ARG A O 1
ATOM 727 N N . PRO A 1 96 ? -10.124 -0.971 8.870 1.00 87.50 96 PRO A N 1
ATOM 728 C CA . PRO A 1 96 ? -11.026 -1.018 7.720 1.00 87.50 96 PRO A CA 1
ATOM 729 C C . PRO A 1 96 ? -10.292 -1.280 6.395 1.00 87.50 96 PRO A C 1
ATOM 731 O O . PRO A 1 96 ? -10.833 -0.961 5.338 1.00 87.50 96 PRO A O 1
ATOM 734 N N . VAL A 1 97 ? -9.072 -1.830 6.434 1.00 89.81 97 VAL A N 1
ATOM 735 C CA . VAL A 1 97 ? -8.285 -2.101 5.228 1.00 89.81 97 VAL A CA 1
ATOM 736 C C . VAL A 1 97 ? -9.024 -3.135 4.389 1.00 89.81 97 VAL A C 1
ATOM 738 O O . VAL A 1 97 ? -9.356 -4.215 4.864 1.00 89.81 97 VAL A O 1
ATOM 741 N N . LYS A 1 98 ? -9.279 -2.794 3.129 1.00 86.75 98 LYS A N 1
ATOM 742 C CA . LYS A 1 98 ? -9.978 -3.640 2.153 1.00 86.75 98 LYS A CA 1
ATOM 743 C C . LYS A 1 98 ? -9.019 -4.215 1.130 1.00 86.75 98 LYS A C 1
ATOM 745 O O . LYS A 1 98 ? -9.312 -5.256 0.550 1.00 86.75 98 LYS A O 1
ATOM 750 N N . ARG A 1 99 ? -7.890 -3.540 0.889 1.00 86.62 99 ARG A N 1
ATOM 751 C CA . ARG A 1 99 ? -6.948 -3.924 -0.160 1.00 86.62 99 ARG A CA 1
ATOM 752 C C . ARG A 1 99 ? -5.492 -3.738 0.236 1.00 86.62 99 ARG A C 1
ATOM 754 O O . ARG A 1 99 ? -5.124 -2.709 0.793 1.00 86.62 99 ARG A O 1
ATOM 761 N N . ILE A 1 100 ? -4.662 -4.707 -0.134 1.00 87.88 100 ILE A N 1
ATOM 762 C CA . ILE A 1 100 ? -3.203 -4.613 -0.078 1.00 87.88 100 ILE A CA 1
ATOM 763 C C . ILE A 1 100 ? -2.665 -4.897 -1.477 1.00 87.88 100 ILE A C 1
ATOM 765 O O . ILE A 1 100 ? -2.956 -5.946 -2.050 1.00 87.88 100 ILE A O 1
ATOM 769 N N . ILE A 1 101 ? -1.888 -3.963 -2.018 1.00 87.19 101 ILE A N 1
ATOM 770 C CA . ILE A 1 101 ? -1.226 -4.083 -3.314 1.00 87.19 101 ILE A CA 1
ATOM 771 C C . ILE A 1 101 ? 0.271 -4.176 -3.078 1.00 87.19 101 ILE A C 1
ATOM 773 O O . ILE A 1 101 ? 0.883 -3.244 -2.556 1.00 87.19 101 ILE A O 1
ATOM 777 N N . LEU A 1 102 ? 0.843 -5.306 -3.481 1.00 85.44 102 LEU A N 1
ATOM 778 C CA . LEU A 1 102 ? 2.274 -5.552 -3.460 1.00 85.44 102 LEU A CA 1
ATOM 779 C C . LEU A 1 102 ? 2.795 -5.554 -4.895 1.00 85.44 102 LEU A C 1
ATOM 781 O O . LEU A 1 102 ? 2.473 -6.467 -5.648 1.00 85.44 102 LEU A O 1
ATOM 785 N N . THR A 1 103 ? 3.619 -4.585 -5.281 1.00 81.69 103 THR A N 1
ATOM 786 C CA . THR A 1 103 ? 4.246 -4.576 -6.613 1.00 81.69 103 THR A CA 1
ATOM 787 C C . THR A 1 103 ? 5.623 -5.225 -6.575 1.00 81.69 103 THR A C 1
ATOM 789 O O . THR A 1 103 ? 6.417 -4.962 -5.680 1.00 81.69 103 THR A O 1
ATOM 792 N N . ASN A 1 104 ? 5.943 -6.063 -7.555 1.00 75.75 104 ASN A N 1
ATOM 793 C CA . ASN A 1 104 ? 7.299 -6.535 -7.801 1.00 75.75 104 ASN A CA 1
ATOM 794 C C . ASN A 1 104 ? 7.772 -5.964 -9.138 1.00 75.75 104 ASN A C 1
ATOM 796 O O . ASN A 1 104 ? 7.421 -6.482 -10.199 1.00 75.75 104 ASN A O 1
ATOM 800 N N . SER A 1 105 ? 8.522 -4.866 -9.080 1.00 59.91 105 SER A N 1
ATOM 801 C CA . SER A 1 105 ? 9.215 -4.314 -10.239 1.00 59.91 105 SER A CA 1
ATOM 802 C C . SER A 1 105 ? 10.570 -5.007 -10.341 1.00 59.91 105 SER A C 1
ATOM 804 O O . SER A 1 105 ? 11.496 -4.640 -9.619 1.00 59.91 105 SER A O 1
ATOM 806 N N . ALA A 1 106 ? 10.685 -6.023 -11.198 1.00 49.47 106 ALA A N 1
ATOM 807 C CA . ALA A 1 106 ? 11.992 -6.550 -11.571 1.00 49.47 106 ALA A CA 1
ATOM 808 C C . ALA A 1 106 ? 12.748 -5.423 -12.288 1.00 49.47 106 ALA A C 1
ATOM 810 O O . ALA A 1 106 ? 12.402 -5.036 -13.406 1.00 49.47 106 ALA A O 1
ATOM 811 N N . ALA A 1 107 ? 13.717 -4.820 -11.608 1.00 39.91 107 ALA A N 1
ATOM 812 C CA . ALA A 1 107 ? 14.547 -3.797 -12.205 1.00 39.91 107 ALA A CA 1
ATOM 813 C C . ALA A 1 107 ? 15.526 -4.482 -13.168 1.00 39.91 107 ALA A C 1
ATOM 815 O O . ALA A 1 107 ? 16.424 -5.193 -12.741 1.00 39.91 107 ALA A O 1
ATOM 816 N N . SER A 1 108 ? 15.377 -4.207 -14.465 1.00 38.16 108 SER A N 1
ATOM 817 C CA . SER A 1 108 ? 16.341 -4.483 -15.543 1.00 38.16 108 SER A CA 1
ATOM 818 C C . SER A 1 108 ? 16.561 -5.944 -15.977 1.00 38.16 108 SER A C 1
ATOM 820 O O . SER A 1 108 ? 16.605 -6.884 -15.186 1.00 38.16 108 SER A O 1
ATOM 822 N N . ASP A 1 109 ? 16.765 -6.106 -17.289 1.00 37.50 109 ASP A N 1
ATOM 823 C CA . ASP A 1 109 ? 16.995 -7.369 -18.008 1.00 37.50 109 ASP A CA 1
ATOM 824 C C . ASP A 1 109 ? 18.165 -8.227 -17.482 1.00 37.50 109 ASP A C 1
ATOM 826 O O . ASP A 1 109 ? 18.259 -9.410 -17.811 1.00 37.50 109 ASP A O 1
ATOM 830 N N . SER A 1 110 ? 19.040 -7.695 -16.621 1.00 38.66 110 SER A N 1
ATOM 831 C CA . SER A 1 110 ? 20.101 -8.477 -15.970 1.00 38.66 110 SER A CA 1
ATOM 832 C C . SER A 1 110 ? 19.648 -9.240 -14.717 1.00 38.66 110 SER A C 1
ATOM 834 O O . SER A 1 110 ? 20.330 -10.181 -14.315 1.00 38.66 110 SER A O 1
ATOM 836 N N . GLU A 1 111 ? 18.492 -8.903 -14.132 1.00 40.03 111 GLU A N 1
ATOM 837 C CA . GLU A 1 111 ? 17.914 -9.580 -12.953 1.00 40.03 111 GLU A CA 1
ATOM 838 C C . GLU A 1 111 ? 16.681 -10.443 -13.285 1.00 40.03 111 GLU A C 1
ATOM 840 O O . GLU A 1 111 ? 16.090 -11.078 -12.410 1.00 40.03 111 GLU A O 1
ATOM 845 N N . VAL A 1 112 ? 16.338 -10.574 -14.573 1.00 41.12 112 VAL A N 1
ATOM 846 C CA . VAL A 1 112 ? 15.238 -11.428 -15.071 1.00 41.12 112 VAL A CA 1
ATOM 847 C C . VAL A 1 112 ? 15.452 -12.922 -14.753 1.00 41.12 112 VAL A C 1
ATOM 849 O O . VAL A 1 112 ? 14.526 -13.726 -14.857 1.00 41.12 112 VAL A O 1
ATOM 852 N N . LYS A 1 113 ? 16.645 -13.327 -14.290 1.00 35.75 113 LYS A N 1
ATOM 853 C CA . LYS A 1 113 ? 16.932 -14.719 -13.899 1.00 35.75 113 LYS A CA 1
ATOM 854 C C . LYS A 1 113 ? 16.353 -15.162 -12.563 1.00 35.75 113 LYS A C 1
ATOM 856 O O . LYS A 1 113 ? 16.341 -16.362 -12.299 1.00 35.75 113 LYS A O 1
ATOM 861 N N . THR A 1 114 ? 15.817 -14.263 -11.754 1.00 39.38 114 THR A N 1
ATOM 862 C CA . THR A 1 114 ? 15.079 -14.676 -10.565 1.00 39.38 114 THR A CA 1
ATOM 863 C C . THR A 1 114 ? 13.792 -13.889 -10.499 1.00 39.38 114 THR A C 1
ATOM 865 O O . THR A 1 114 ? 13.710 -12.870 -9.821 1.00 39.38 114 THR A O 1
ATOM 868 N N . VAL A 1 115 ? 12.744 -14.430 -11.136 1.00 43.53 115 VAL A N 1
ATOM 869 C CA . VAL A 1 115 ? 11.425 -14.454 -10.487 1.00 43.53 115 VAL A CA 1
ATOM 870 C C . VAL A 1 115 ? 11.735 -14.801 -9.042 1.00 43.53 115 VAL A C 1
ATOM 872 O O . VAL A 1 115 ? 12.151 -15.931 -8.792 1.00 43.53 115 VAL A O 1
ATOM 875 N N . THR A 1 116 ? 11.709 -13.829 -8.124 1.00 44.50 116 THR A N 1
ATOM 876 C CA . THR A 1 116 ? 11.956 -14.140 -6.720 1.00 44.50 116 THR A CA 1
ATOM 877 C C . THR A 1 116 ? 10.895 -15.175 -6.405 1.00 44.50 116 THR A C 1
ATOM 879 O O . THR A 1 116 ? 9.710 -14.829 -6.507 1.00 44.50 116 THR A O 1
ATOM 882 N N . PRO A 1 117 ? 11.267 -16.443 -6.145 1.00 50.34 117 PRO A N 1
ATOM 883 C CA . PRO A 1 117 ? 10.274 -17.453 -5.860 1.00 50.34 117 PRO A CA 1
ATOM 884 C C . PRO A 1 117 ? 9.422 -16.875 -4.745 1.00 50.34 117 PRO A C 1
ATOM 886 O O . PRO A 1 117 ? 9.958 -16.253 -3.821 1.00 50.34 117 PRO A O 1
ATOM 889 N N . PHE A 1 118 ? 8.104 -16.986 -4.861 1.00 55.22 118 PHE A N 1
ATOM 890 C CA . PHE A 1 118 ? 7.260 -16.680 -3.723 1.00 55.22 118 PHE A CA 1
ATOM 891 C C . PHE A 1 118 ? 7.734 -17.571 -2.582 1.00 55.22 118 PHE A C 1
ATOM 893 O O . PHE A 1 118 ? 7.484 -18.773 -2.596 1.00 55.22 118 PHE A O 1
ATOM 900 N N . CYS A 1 119 ? 8.499 -16.998 -1.648 1.00 61.84 119 CYS A N 1
ATOM 901 C CA . CYS A 1 119 ? 8.993 -17.750 -0.510 1.00 61.84 119 CYS A CA 1
ATOM 902 C C . CYS A 1 119 ? 7.774 -18.330 0.210 1.00 61.84 119 CYS A C 1
ATOM 904 O O . CYS A 1 119 ? 6.745 -17.651 0.314 1.00 61.84 119 CYS A O 1
ATOM 906 N N . SER A 1 120 ? 7.893 -19.557 0.715 1.00 63.12 120 SER A N 1
ATOM 907 C CA . SER A 1 120 ? 6.850 -20.218 1.512 1.00 63.12 120 SER A CA 1
ATOM 908 C C . SER A 1 120 ? 6.278 -19.282 2.575 1.00 63.12 120 SER A C 1
ATOM 910 O O . SER A 1 120 ? 5.065 -19.198 2.744 1.00 63.12 120 SER A O 1
ATOM 912 N N . ASP A 1 121 ? 7.151 -18.498 3.204 1.00 68.62 121 ASP A N 1
ATOM 913 C CA . ASP A 1 121 ? 6.793 -17.550 4.254 1.00 68.62 121 ASP A CA 1
ATOM 914 C C . ASP A 1 121 ? 5.881 -16.448 3.724 1.00 68.62 121 ASP A C 1
ATOM 916 O O . ASP A 1 121 ? 4.866 -16.132 4.336 1.00 68.62 121 ASP A O 1
ATOM 920 N N . ARG A 1 122 ? 6.174 -15.914 2.531 1.00 73.44 122 ARG A N 1
ATOM 921 C CA . ARG A 1 122 ? 5.329 -14.906 1.886 1.00 73.44 122 ARG A CA 1
ATOM 922 C C . ARG A 1 122 ? 3.939 -15.480 1.623 1.00 73.44 122 ARG A C 1
ATOM 924 O O . ARG A 1 122 ? 2.963 -14.844 1.996 1.00 73.44 122 ARG A O 1
ATOM 931 N N . LEU A 1 123 ? 3.840 -16.676 1.042 1.00 70.44 123 LEU A N 1
ATOM 932 C CA . LEU A 1 123 ? 2.549 -17.335 0.793 1.00 70.44 123 LEU A CA 1
ATOM 933 C C . LEU A 1 123 ? 1.772 -17.598 2.089 1.00 70.44 123 LEU A C 1
ATOM 935 O O . LEU A 1 123 ? 0.558 -17.389 2.124 1.00 70.44 123 LEU A O 1
ATOM 939 N N . ALA A 1 124 ? 2.460 -17.989 3.163 1.00 74.19 124 ALA A N 1
ATOM 940 C CA . ALA A 1 124 ? 1.848 -18.173 4.474 1.00 74.19 124 ALA A CA 1
ATOM 941 C C . ALA A 1 124 ? 1.257 -16.857 5.005 1.00 74.19 124 ALA A C 1
ATOM 943 O O . ALA A 1 124 ? 0.111 -16.841 5.457 1.00 74.19 124 ALA A O 1
ATOM 944 N N . VAL A 1 125 ? 1.979 -15.735 4.878 1.00 78.31 125 VAL A N 1
ATOM 945 C CA . VAL A 1 125 ? 1.450 -14.425 5.293 1.00 78.31 125 VAL A CA 1
ATOM 946 C C . VAL A 1 125 ? 0.276 -13.985 4.427 1.00 78.31 125 VAL A C 1
ATOM 948 O O . VAL A 1 125 ? -0.715 -13.480 4.946 1.00 78.31 125 VAL A O 1
ATOM 951 N N . LEU A 1 126 ? 0.349 -14.197 3.112 1.00 75.00 126 LEU A N 1
ATOM 952 C CA . LEU A 1 126 ? -0.760 -13.870 2.213 1.00 75.00 126 LEU A CA 1
ATOM 953 C C . LEU A 1 126 ? -2.013 -14.684 2.535 1.00 75.00 126 LEU A C 1
ATOM 955 O O . LEU A 1 126 ? -3.117 -14.143 2.532 1.00 75.00 126 LEU A O 1
ATOM 959 N N . THR A 1 127 ? -1.839 -15.955 2.891 1.00 72.12 127 THR A N 1
ATOM 960 C CA . THR A 1 127 ? -2.933 -16.803 3.373 1.00 72.12 127 THR A CA 1
ATOM 961 C C . THR A 1 127 ? -3.506 -16.267 4.685 1.00 72.12 127 THR A C 1
ATOM 963 O O . THR A 1 127 ? -4.723 -16.179 4.826 1.00 72.12 127 THR A O 1
ATOM 966 N N . ALA A 1 128 ? -2.668 -15.830 5.628 1.00 77.00 128 ALA A N 1
ATOM 967 C CA . ALA A 1 128 ? -3.141 -15.225 6.875 1.00 77.00 128 ALA A CA 1
ATOM 968 C C . ALA A 1 128 ? -3.929 -13.922 6.629 1.00 77.00 128 ALA A C 1
ATOM 970 O O . ALA A 1 128 ? -4.985 -13.713 7.222 1.00 77.00 128 ALA A O 1
ATOM 971 N N . LEU A 1 129 ? -3.474 -13.087 5.691 1.00 77.25 129 LEU A N 1
ATOM 972 C CA . LEU A 1 129 ? -4.185 -11.879 5.258 1.00 77.25 129 LEU A CA 1
ATOM 973 C C . LEU A 1 129 ? -5.499 -12.196 4.524 1.00 77.25 129 LEU A C 1
ATOM 975 O O . LEU A 1 129 ? -6.455 -11.435 4.615 1.00 77.25 129 LEU A O 1
ATOM 979 N N . SER A 1 130 ? -5.596 -13.330 3.825 1.00 68.12 130 SER A N 1
ATOM 980 C CA . SER A 1 130 ? -6.852 -13.755 3.187 1.00 68.12 130 SER A 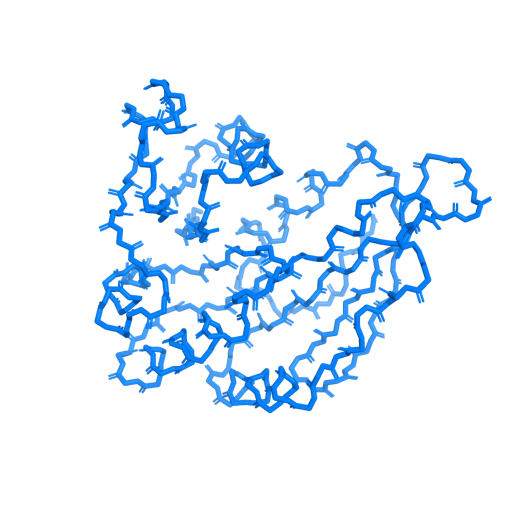CA 1
ATOM 981 C C . SER A 1 130 ? -7.973 -13.985 4.205 1.00 68.12 130 SER A C 1
ATOM 983 O O . SER A 1 130 ? -9.135 -13.659 3.946 1.00 68.12 130 SER A O 1
ATOM 985 N N . ALA A 1 131 ? -7.615 -14.490 5.390 1.00 67.75 131 ALA A N 1
ATOM 986 C CA . ALA A 1 131 ? -8.554 -14.777 6.465 1.00 67.75 131 ALA A CA 1
ATOM 987 C C . ALA A 1 131 ? -9.152 -13.501 7.080 1.00 67.75 131 ALA A C 1
ATOM 989 O O . ALA A 1 131 ? -10.204 -13.566 7.710 1.00 67.75 131 ALA A O 1
ATOM 990 N N . THR A 1 132 ? -8.533 -12.334 6.865 1.00 70.69 132 THR A N 1
ATOM 991 C CA . THR A 1 132 ? -9.051 -11.037 7.326 1.00 70.69 132 THR A CA 1
ATOM 992 C C . THR A 1 132 ? -9.990 -10.370 6.312 1.00 70.69 132 THR A C 1
ATOM 994 O O . THR A 1 132 ? -10.347 -9.207 6.479 1.00 70.69 132 THR A O 1
ATOM 997 N N . HIS A 1 133 ? -10.425 -11.099 5.272 1.00 71.69 133 HIS A N 1
ATOM 998 C CA . HIS A 1 133 ? -11.268 -10.606 4.169 1.00 71.69 133 HIS A CA 1
ATOM 999 C C . HIS A 1 133 ? -10.650 -9.454 3.360 1.00 71.69 133 HIS A C 1
ATOM 1001 O O . HIS A 1 133 ? -11.352 -8.743 2.637 1.00 71.69 133 HIS A O 1
ATOM 1007 N N . VAL A 1 134 ? -9.331 -9.286 3.444 1.00 78.00 134 VAL A N 1
ATOM 1008 C CA . VAL A 1 134 ? -8.594 -8.277 2.686 1.00 78.00 134 VAL A CA 1
ATOM 1009 C C . VAL A 1 134 ? -8.311 -8.797 1.282 1.00 78.00 134 VAL A C 1
ATOM 1011 O O . VAL A 1 134 ? -7.767 -9.886 1.097 1.00 78.00 134 VAL A O 1
ATOM 1014 N N . ALA A 1 135 ? -8.644 -7.998 0.269 1.00 76.69 135 ALA A N 1
ATOM 1015 C CA . ALA A 1 135 ? -8.252 -8.279 -1.101 1.00 76.69 135 ALA A CA 1
ATOM 1016 C C . ALA A 1 135 ? -6.742 -8.063 -1.246 1.00 76.69 135 ALA A C 1
ATOM 1018 O O . ALA A 1 135 ? -6.255 -6.931 -1.221 1.00 76.69 135 ALA A O 1
ATOM 1019 N N . PHE A 1 136 ? -5.997 -9.151 -1.402 1.00 75.69 136 PHE A N 1
ATOM 1020 C CA . PHE A 1 136 ? -4.581 -9.081 -1.720 1.00 75.69 136 PHE A CA 1
ATOM 1021 C C . PHE A 1 136 ? -4.372 -9.111 -3.233 1.00 75.69 136 PHE A C 1
ATOM 1023 O O . PHE A 1 136 ? -4.982 -9.919 -3.930 1.00 75.69 136 PHE A O 1
ATOM 1030 N N . VAL A 1 137 ? -3.513 -8.222 -3.723 1.00 76.44 137 VAL A N 1
ATOM 1031 C CA . VAL A 1 137 ? -3.128 -8.129 -5.128 1.00 76.44 137 VAL A CA 1
ATOM 1032 C C . VAL A 1 137 ? -1.609 -8.051 -5.189 1.00 76.44 137 VAL A C 1
ATOM 1034 O O . VAL A 1 137 ? -1.013 -7.000 -4.949 1.00 76.44 137 VAL A O 1
ATOM 1037 N N . LEU A 1 138 ? -0.968 -9.165 -5.532 1.00 75.50 138 LEU A N 1
ATOM 1038 C CA . LEU A 1 138 ? 0.383 -9.096 -6.074 1.00 75.50 138 LEU A CA 1
ATOM 1039 C C . LEU A 1 138 ? 0.315 -8.487 -7.475 1.00 75.50 138 LEU A C 1
ATOM 1041 O O . LEU A 1 138 ? -0.575 -8.819 -8.241 1.00 75.50 138 LEU A O 1
ATOM 1045 N N . VAL A 1 139 ? 1.262 -7.641 -7.842 1.00 74.31 139 VAL A N 1
ATOM 1046 C CA . VAL A 1 139 ? 1.406 -7.144 -9.207 1.00 74.31 139 VAL A CA 1
ATOM 1047 C C . VAL A 1 139 ? 2.848 -7.371 -9.611 1.00 74.31 139 VAL A C 1
ATOM 1049 O O . VAL A 1 139 ? 3.744 -6.651 -9.173 1.00 74.31 139 VAL A O 1
ATOM 1052 N N . GLN A 1 140 ? 3.094 -8.401 -10.408 1.00 70.12 140 GLN A N 1
ATOM 1053 C CA . GLN A 1 140 ? 4.420 -8.633 -10.965 1.00 70.12 140 GLN A CA 1
ATOM 1054 C C . GLN A 1 140 ? 4.522 -7.955 -12.324 1.00 70.12 140 GLN A C 1
ATOM 1056 O O . GLN A 1 140 ? 3.693 -8.216 -13.187 1.00 70.12 140 GLN A O 1
ATOM 1061 N N . GLN A 1 141 ? 5.535 -7.108 -12.505 1.00 67.12 141 GLN A N 1
ATOM 1062 C CA . GLN A 1 141 ? 5.876 -6.556 -13.809 1.00 67.12 141 GLN A CA 1
ATOM 1063 C C . GLN A 1 141 ? 6.852 -7.514 -14.497 1.00 67.12 141 GLN A C 1
ATOM 1065 O O . GLN A 1 141 ? 7.982 -7.687 -14.042 1.00 67.12 141 GLN A O 1
ATOM 1070 N N . VAL A 1 142 ? 6.421 -8.138 -15.590 1.00 64.31 142 VAL A N 1
ATOM 1071 C CA . VAL A 1 142 ? 7.299 -8.929 -16.462 1.00 64.31 142 VAL A CA 1
ATOM 1072 C C . VAL A 1 142 ? 7.452 -8.179 -17.778 1.00 64.31 142 VAL A C 1
ATOM 1074 O O . VAL A 1 142 ? 6.447 -7.801 -18.386 1.00 64.31 142 VAL A O 1
ATOM 1077 N N . ALA A 1 143 ? 8.695 -7.950 -18.211 1.00 59.38 143 ALA A N 1
ATOM 1078 C CA . ALA A 1 143 ? 8.970 -7.372 -19.522 1.00 59.38 143 ALA A CA 1
ATOM 1079 C C . ALA A 1 143 ? 8.287 -8.235 -20.590 1.00 59.38 143 ALA A C 1
ATOM 1081 O O . ALA A 1 143 ? 8.552 -9.438 -20.698 1.00 59.38 143 ALA A O 1
ATOM 1082 N N . ALA A 1 144 ? 7.347 -7.655 -21.337 1.00 57.06 144 ALA A N 1
ATOM 1083 C CA . ALA A 1 144 ? 6.729 -8.387 -22.425 1.00 57.06 144 ALA A CA 1
ATOM 1084 C C . ALA A 1 144 ? 7.775 -8.606 -23.526 1.00 57.06 144 ALA A C 1
ATOM 1086 O O . ALA A 1 144 ? 8.612 -7.749 -23.793 1.00 57.06 144 ALA A O 1
ATOM 1087 N N . LYS A 1 145 ? 7.690 -9.737 -24.236 1.00 54.69 145 LYS A N 1
ATOM 1088 C CA . LYS A 1 145 ? 8.492 -9.967 -25.454 1.00 54.69 145 LYS A CA 1
ATOM 1089 C C . LYS A 1 145 ? 8.151 -8.986 -26.592 1.00 54.69 145 LYS A C 1
ATOM 1091 O O . LYS A 1 145 ? 8.797 -9.018 -27.633 1.00 54.69 145 LYS A O 1
ATOM 1096 N N . VAL A 1 146 ? 7.116 -8.168 -26.408 1.00 53.47 146 VAL A N 1
ATOM 1097 C CA . VAL A 1 146 ? 6.639 -7.140 -27.334 1.00 53.47 146 VAL A CA 1
ATOM 1098 C C . VAL A 1 146 ? 7.032 -5.784 -26.752 1.00 53.47 146 VAL A C 1
ATOM 1100 O O . VAL A 1 146 ? 6.814 -5.556 -25.561 1.00 53.47 146 VAL A O 1
ATOM 1103 N N . ALA A 1 147 ? 7.624 -4.917 -27.576 1.00 61.75 147 ALA A N 1
ATOM 1104 C CA . ALA A 1 147 ? 8.085 -3.596 -27.156 1.00 61.75 147 ALA A CA 1
ATOM 1105 C C . ALA A 1 147 ? 6.979 -2.809 -26.420 1.00 61.75 147 ALA A C 1
ATOM 1107 O O . ALA A 1 147 ? 5.806 -2.880 -26.784 1.00 61.75 147 ALA A O 1
ATOM 1108 N N . ASP A 1 148 ? 7.377 -2.094 -25.365 1.00 69.56 148 ASP A N 1
ATOM 1109 C CA . ASP A 1 148 ? 6.561 -1.160 -24.572 1.00 69.56 148 ASP A CA 1
ATOM 1110 C C . ASP A 1 148 ? 5.353 -1.738 -23.814 1.00 69.56 148 ASP A C 1
ATOM 1112 O O . ASP A 1 148 ? 4.510 -0.987 -23.321 1.00 69.56 148 ASP A O 1
ATOM 1116 N N . CYS A 1 149 ? 5.282 -3.060 -23.637 1.00 64.56 149 CYS A N 1
ATOM 1117 C CA . CYS A 1 149 ? 4.242 -3.713 -22.840 1.00 64.56 149 CYS A CA 1
ATOM 1118 C C . CYS A 1 149 ? 4.800 -4.370 -21.568 1.00 64.56 149 CYS A C 1
ATOM 1120 O O . CYS A 1 149 ? 5.943 -4.831 -21.513 1.00 64.56 149 CYS A O 1
ATOM 1122 N N . VAL A 1 150 ? 3.954 -4.469 -20.545 1.00 69.50 150 VAL A N 1
ATOM 1123 C CA . VAL A 1 150 ? 4.224 -5.224 -19.320 1.00 69.50 150 VAL A CA 1
ATOM 1124 C C . VAL A 1 150 ? 3.135 -6.264 -19.106 1.00 69.50 150 VAL A C 1
ATOM 1126 O O . VAL A 1 150 ? 1.942 -5.973 -19.213 1.00 69.50 150 VAL A O 1
ATOM 1129 N N . LEU A 1 151 ? 3.548 -7.494 -18.807 1.00 65.94 151 LEU A N 1
ATOM 1130 C CA . LEU A 1 151 ? 2.642 -8.510 -18.292 1.00 65.94 151 LEU A CA 1
ATOM 1131 C C . LEU A 1 151 ? 2.494 -8.285 -16.789 1.00 65.94 151 LEU A C 1
ATOM 1133 O O . LEU A 1 151 ? 3.484 -8.278 -16.059 1.00 65.94 151 LEU A O 1
ATOM 1137 N N . ILE A 1 152 ? 1.247 -8.131 -16.366 1.00 69.38 152 ILE A N 1
ATOM 1138 C CA . ILE A 1 152 ? 0.803 -8.098 -14.985 1.00 69.38 152 ILE A CA 1
ATOM 1139 C C . ILE A 1 152 ? 0.322 -9.489 -14.619 1.00 69.38 152 ILE A C 1
ATOM 1141 O O . ILE A 1 152 ? -0.662 -9.974 -15.177 1.00 69.38 152 ILE A O 1
ATOM 1145 N N . GLU A 1 153 ? 0.991 -10.109 -13.655 1.00 65.25 153 GLU A N 1
ATOM 1146 C CA . GLU A 1 153 ? 0.432 -11.253 -12.943 1.00 65.25 153 GLU A CA 1
ATOM 1147 C C . GLU A 1 153 ? -0.116 -10.785 -11.603 1.00 65.25 153 GLU A C 1
ATOM 1149 O O . GLU A 1 153 ? 0.595 -10.150 -10.816 1.00 65.25 153 GLU A O 1
ATOM 1154 N N . THR A 1 154 ? -1.376 -11.125 -11.346 1.00 66.00 154 THR A N 1
ATOM 1155 C CA . THR A 1 154 ? -2.000 -10.909 -10.052 1.00 66.00 154 THR A CA 1
ATOM 1156 C C . THR A 1 154 ? -2.426 -12.202 -9.419 1.00 66.00 154 THR A C 1
ATOM 1158 O O . THR A 1 154 ? -3.139 -12.992 -10.025 1.00 66.00 154 THR A O 1
ATOM 1161 N N . VAL A 1 155 ? -1.986 -12.376 -8.178 1.00 64.81 155 VAL A N 1
ATOM 1162 C CA . VAL A 1 155 ? -2.336 -13.502 -7.324 1.00 64.81 155 VAL A CA 1
ATOM 1163 C C . VAL A 1 155 ? -3.256 -12.980 -6.238 1.00 64.81 155 VAL A C 1
ATOM 1165 O O . VAL A 1 155 ? -2.874 -12.067 -5.499 1.00 64.81 155 VAL A O 1
ATOM 1168 N N . ASP A 1 156 ? -4.459 -13.541 -6.169 1.00 64.06 156 ASP A N 1
ATOM 1169 C CA . ASP A 1 156 ? -5.400 -13.230 -5.104 1.00 64.06 156 ASP A CA 1
ATOM 1170 C C . ASP A 1 156 ? -5.150 -14.085 -3.850 1.00 64.06 156 ASP A C 1
ATOM 1172 O O . ASP A 1 156 ? -4.333 -15.009 -3.810 1.00 64.06 156 ASP A O 1
ATOM 1176 N N . ALA A 1 157 ? -5.901 -13.779 -2.799 1.00 58.72 157 ALA A N 1
ATOM 1177 C CA . ALA A 1 157 ? -5.834 -14.463 -1.513 1.00 58.72 157 ALA A CA 1
ATOM 1178 C C . ALA A 1 157 ? -6.232 -15.961 -1.581 1.00 58.72 157 ALA A C 1
ATOM 1180 O O . ALA A 1 157 ? -5.965 -16.715 -0.649 1.00 58.72 157 ALA A O 1
ATOM 1181 N N . ARG A 1 158 ? -6.861 -16.401 -2.680 1.00 62.50 158 ARG A N 1
ATOM 1182 C CA . ARG A 1 158 ? -7.260 -17.788 -2.972 1.00 62.50 158 ARG A CA 1
ATOM 1183 C C . ARG A 1 158 ? -6.294 -18.475 -3.943 1.00 62.50 158 ARG A C 1
ATOM 1185 O O . ARG A 1 158 ? -6.612 -19.545 -4.455 1.00 62.50 158 ARG A O 1
ATOM 1192 N N . SER A 1 159 ? -5.123 -17.881 -4.185 1.00 60.94 159 SER A N 1
ATOM 1193 C CA . SER A 1 159 ? -4.126 -18.358 -5.152 1.00 60.94 159 SER A CA 1
ATOM 1194 C C . SER A 1 159 ? -4.632 -18.412 -6.601 1.00 60.94 159 SER A C 1
ATOM 1196 O O . SER A 1 159 ? -4.061 -19.123 -7.428 1.00 60.94 159 SER A O 1
ATOM 1198 N N . GLN A 1 160 ? -5.687 -17.666 -6.940 1.00 65.12 160 GLN A N 1
ATOM 1199 C CA . GLN A 1 160 ? -6.099 -17.485 -8.327 1.00 65.12 160 GLN A CA 1
ATOM 1200 C C . GLN A 1 160 ? -5.157 -16.498 -9.006 1.00 65.12 160 GLN A C 1
ATOM 1202 O O . GLN A 1 160 ? -4.870 -15.427 -8.468 1.00 65.12 160 GLN A O 1
ATOM 1207 N N . VAL A 1 161 ? -4.685 -16.870 -10.195 1.00 65.56 161 VAL A N 1
ATOM 1208 C CA . VAL A 1 161 ? -3.774 -16.051 -10.995 1.00 65.56 161 VAL A CA 1
ATOM 1209 C C . VAL A 1 161 ? -4.539 -15.432 -12.159 1.00 65.56 161 VAL A C 1
ATOM 1211 O O . VAL A 1 161 ? -5.056 -16.154 -13.010 1.00 65.56 161 VAL A O 1
ATOM 1214 N N . LEU A 1 162 ? -4.574 -14.103 -12.228 1.00 70.69 162 LEU A N 1
ATOM 1215 C CA . LEU A 1 162 ? -5.000 -13.360 -13.414 1.00 70.69 162 LEU A CA 1
ATOM 1216 C C . LEU A 1 162 ? -3.771 -12.807 -14.126 1.00 70.69 162 LEU A C 1
ATOM 1218 O O . LEU A 1 162 ? -2.819 -12.357 -13.488 1.00 70.69 162 LEU A O 1
ATOM 1222 N N . ARG A 1 163 ? -3.825 -12.801 -15.454 1.00 72.62 163 ARG A N 1
ATOM 1223 C CA . ARG A 1 163 ? -2.796 -12.226 -16.312 1.00 72.62 163 ARG A CA 1
ATOM 1224 C C . ARG A 1 163 ? -3.405 -11.146 -17.187 1.00 72.62 163 ARG A C 1
ATOM 1226 O O . ARG A 1 163 ? -4.401 -11.404 -17.858 1.00 72.62 163 ARG A O 1
ATOM 1233 N N . GLN A 1 164 ? -2.797 -9.969 -17.198 1.00 74.25 164 GLN A N 1
ATOM 1234 C CA . GLN A 1 164 ? -3.201 -8.852 -18.048 1.00 74.25 164 GLN A CA 1
ATOM 1235 C C . GLN A 1 164 ? -1.962 -8.250 -18.700 1.00 74.25 164 GLN A C 1
ATOM 1237 O O . GLN A 1 164 ? -0.931 -8.112 -18.054 1.00 74.25 164 GLN A O 1
ATOM 1242 N N . VAL A 1 165 ? -2.049 -7.899 -19.978 1.00 73.44 165 VAL A N 1
ATOM 1243 C CA . VAL A 1 165 ? -0.993 -7.144 -20.659 1.00 73.44 165 VAL A CA 1
ATOM 1244 C C . VAL A 1 165 ? -1.460 -5.704 -20.764 1.00 73.44 165 VAL A C 1
ATOM 1246 O O . VAL A 1 165 ? -2.575 -5.461 -21.227 1.00 73.44 165 VAL A O 1
ATOM 1249 N N . ILE A 1 166 ? -0.622 -4.771 -20.323 1.00 77.56 166 ILE A N 1
ATOM 1250 C CA . ILE A 1 166 ? -0.866 -3.336 -20.482 1.00 77.56 166 ILE A CA 1
ATOM 1251 C C . ILE A 1 166 ? 0.357 -2.661 -21.090 1.00 77.56 166 ILE A C 1
ATOM 1253 O O . ILE A 1 166 ? 1.480 -3.156 -20.979 1.00 77.56 166 ILE A O 1
ATOM 1257 N N . GLU A 1 167 ? 0.143 -1.505 -21.701 1.00 80.62 167 GLU A N 1
ATOM 1258 C CA . GLU A 1 167 ? 1.239 -0.641 -22.126 1.00 80.62 167 GLU A CA 1
ATOM 1259 C C . GLU A 1 167 ? 1.980 -0.097 -20.896 1.00 80.62 167 GLU A C 1
ATOM 1261 O O . GLU A 1 167 ? 1.361 0.302 -19.905 1.00 80.62 167 GLU A O 1
ATOM 1266 N N . LEU A 1 168 ? 3.311 -0.024 -20.959 1.00 76.19 168 LEU A N 1
ATOM 1267 C CA . LEU A 1 168 ? 4.153 0.453 -19.860 1.00 76.19 168 LEU A CA 1
ATOM 1268 C C . LEU A 1 168 ? 3.757 1.869 -19.406 1.00 76.19 168 LEU A C 1
ATOM 1270 O O . LEU A 1 168 ? 3.732 2.156 -18.210 1.00 76.19 168 LEU A O 1
ATOM 1274 N N . GLN A 1 169 ? 3.379 2.739 -20.347 1.00 80.38 169 GLN A N 1
ATOM 1275 C CA . GLN A 1 169 ? 2.919 4.102 -20.059 1.00 80.38 169 GLN A CA 1
ATOM 1276 C C . GLN A 1 169 ? 1.624 4.153 -19.229 1.00 80.38 169 GLN A C 1
ATOM 1278 O O . GLN A 1 169 ? 1.381 5.125 -18.516 1.00 80.38 169 GLN A O 1
ATOM 1283 N N . GLN A 1 170 ? 0.811 3.094 -19.271 1.00 83.50 170 GLN A N 1
ATOM 1284 C CA . GLN A 1 170 ? -0.444 2.995 -18.526 1.00 83.50 170 GLN A CA 1
ATOM 1285 C C . GLN A 1 170 ? -0.250 2.432 -17.110 1.00 83.50 170 GLN A C 1
ATOM 1287 O O . GLN A 1 170 ? -1.196 2.425 -16.325 1.00 83.50 170 GLN A O 1
ATOM 1292 N N . TRP A 1 171 ? 0.965 2.008 -16.742 1.00 82.75 171 TRP A N 1
ATOM 1293 C CA . TRP A 1 171 ? 1.267 1.357 -15.462 1.00 82.75 171 TRP A CA 1
ATOM 1294 C C . TRP A 1 171 ? 0.768 2.131 -14.236 1.00 82.75 171 TRP A C 1
ATOM 1296 O O . TRP A 1 171 ? 0.023 1.597 -13.412 1.00 82.75 171 TRP A O 1
ATOM 1306 N N . ASN A 1 172 ? 1.136 3.410 -14.125 1.00 86.38 172 ASN A N 1
ATOM 1307 C CA . ASN A 1 172 ? 0.726 4.228 -12.983 1.00 86.38 172 ASN A CA 1
ATOM 1308 C C . ASN A 1 172 ? -0.790 4.432 -12.964 1.00 86.38 172 ASN A C 1
ATOM 1310 O O . ASN A 1 172 ? -1.395 4.368 -11.899 1.00 86.38 172 ASN A O 1
ATOM 1314 N N . GLN A 1 173 ? -1.409 4.630 -14.131 1.00 86.62 173 GLN A N 1
ATOM 1315 C CA . GLN A 1 173 ? -2.856 4.802 -14.239 1.00 86.62 173 GLN A CA 1
ATOM 1316 C C . GLN A 1 173 ? -3.605 3.536 -13.807 1.00 86.62 173 GLN A C 1
ATOM 1318 O O . GLN A 1 173 ? -4.578 3.620 -13.060 1.00 86.62 173 GLN A O 1
ATOM 1323 N N . TRP A 1 174 ? -3.109 2.365 -14.201 1.00 86.00 174 TRP A N 1
ATOM 1324 C CA . TRP A 1 174 ? -3.658 1.079 -13.786 1.00 86.00 174 TRP A CA 1
ATOM 1325 C C . TRP A 1 174 ? -3.560 0.889 -12.262 1.00 86.00 174 TRP A C 1
ATOM 1327 O O . TRP A 1 174 ? -4.550 0.539 -11.612 1.00 86.00 174 TRP A O 1
ATOM 1337 N N . LEU A 1 175 ? -2.405 1.212 -11.660 1.00 86.94 175 LEU A N 1
ATOM 1338 C CA . LEU A 1 175 ? -2.231 1.176 -10.202 1.00 86.94 175 LEU A CA 1
ATOM 1339 C C . LEU A 1 175 ? -3.152 2.168 -9.480 1.00 86.94 175 LEU A C 1
ATOM 1341 O O . LEU A 1 175 ? -3.738 1.808 -8.459 1.00 86.94 175 LEU A O 1
ATOM 1345 N N . ILE A 1 176 ? -3.328 3.382 -10.014 1.00 89.25 176 ILE A N 1
ATOM 1346 C CA . ILE A 1 176 ? -4.263 4.388 -9.483 1.00 89.25 176 ILE A CA 1
ATOM 1347 C C . ILE A 1 176 ? -5.686 3.816 -9.433 1.00 89.25 176 ILE A C 1
ATOM 1349 O O . ILE A 1 176 ? -6.342 3.878 -8.391 1.00 89.25 176 ILE A O 1
ATOM 1353 N N . THR A 1 177 ? -6.164 3.215 -10.526 1.00 86.56 177 THR A N 1
ATOM 1354 C CA . THR A 1 177 ? -7.504 2.609 -10.589 1.00 86.56 177 THR A CA 1
ATOM 1355 C C . THR A 1 177 ? -7.684 1.512 -9.538 1.00 86.56 177 THR A C 1
ATOM 1357 O O . THR A 1 177 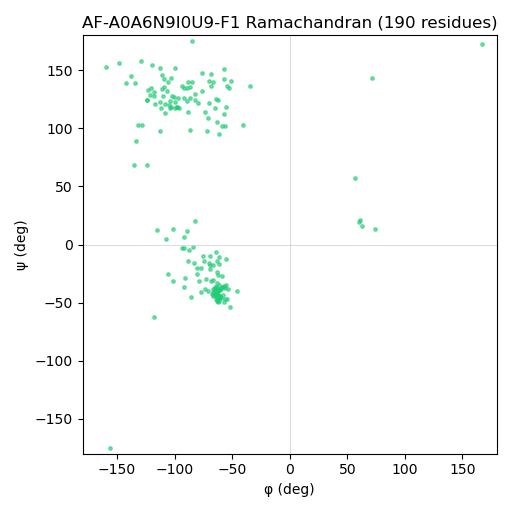? -8.750 1.394 -8.920 1.00 86.56 177 THR A O 1
ATOM 1360 N N . LEU A 1 178 ? -6.634 0.727 -9.291 1.00 84.12 178 LEU A N 1
ATOM 1361 C CA . LEU A 1 178 ? -6.653 -0.336 -8.296 1.00 84.12 178 LEU A CA 1
ATOM 1362 C C . LEU A 1 178 ? -6.611 0.201 -6.851 1.00 84.12 178 LEU A C 1
ATOM 1364 O O . LEU A 1 178 ? -7.299 -0.346 -5.986 1.00 84.12 178 LEU A O 1
ATOM 1368 N N . LEU A 1 179 ? -5.846 1.264 -6.589 1.00 86.06 179 LEU A N 1
ATOM 1369 C CA . LEU A 1 179 ? -5.662 1.870 -5.263 1.00 86.06 179 LEU A CA 1
ATOM 1370 C C . LEU A 1 179 ? -6.792 2.808 -4.832 1.00 86.06 179 LEU A C 1
ATOM 1372 O O . LEU A 1 179 ? -6.976 2.996 -3.636 1.00 86.06 179 LEU A O 1
ATOM 1376 N N . SER A 1 180 ? -7.523 3.401 -5.776 1.00 82.44 180 SER A N 1
ATOM 1377 C CA . SER A 1 180 ? -8.512 4.452 -5.502 1.00 82.44 180 SER A CA 1
ATOM 1378 C C . SER A 1 180 ? -9.927 4.039 -5.904 1.00 82.44 180 SER A C 1
ATOM 1380 O O . SER A 1 180 ? -10.824 3.896 -5.069 1.00 82.44 180 SER A O 1
ATOM 1382 N N . THR A 1 181 ? -10.142 3.785 -7.194 1.00 73.69 181 THR A N 1
ATOM 1383 C CA . THR A 1 181 ? -11.489 3.675 -7.771 1.00 73.69 181 THR A CA 1
ATOM 1384 C C . THR A 1 181 ? -12.202 2.381 -7.376 1.00 73.69 181 THR A C 1
ATOM 1386 O O . THR A 1 181 ? -13.428 2.342 -7.273 1.00 73.69 181 THR A O 1
ATOM 1389 N N . ASN A 1 182 ? -11.442 1.313 -7.131 1.00 72.00 182 ASN A N 1
ATOM 1390 C CA . ASN A 1 182 ? -11.990 -0.028 -6.939 1.00 72.00 182 ASN A CA 1
ATOM 1391 C C . ASN A 1 182 ? -11.773 -0.607 -5.537 1.00 72.00 182 ASN A C 1
ATOM 1393 O O . ASN A 1 182 ? -11.987 -1.805 -5.370 1.00 72.00 182 ASN A O 1
ATOM 1397 N N . VAL A 1 183 ? -11.354 0.181 -4.540 1.00 73.75 183 VAL A N 1
ATOM 1398 C CA . VAL A 1 183 ? -10.914 -0.332 -3.222 1.00 73.75 183 VAL A CA 1
ATOM 1399 C C . VAL A 1 183 ? -11.942 -1.238 -2.539 1.00 73.75 183 VAL A C 1
ATOM 1401 O O . VAL A 1 183 ? -11.572 -2.249 -1.953 1.00 73.75 183 VAL A O 1
ATOM 1404 N N . GLY A 1 184 ? -13.234 -0.914 -2.645 1.00 62.84 184 GLY A N 1
ATOM 1405 C CA . GLY A 1 184 ? -14.322 -1.704 -2.056 1.00 62.84 184 GLY A CA 1
ATOM 1406 C C . GLY A 1 184 ? -14.959 -2.745 -2.979 1.00 62.84 184 GLY A C 1
ATOM 1407 O O . GLY A 1 184 ? -15.860 -3.454 -2.543 1.00 62.84 184 GLY A O 1
ATOM 1408 N N . LYS A 1 185 ? -14.546 -2.829 -4.249 1.00 67.38 185 LYS A N 1
ATOM 1409 C CA . LYS A 1 185 ? -15.111 -3.801 -5.192 1.00 67.38 185 LYS A CA 1
ATOM 1410 C C . LYS A 1 185 ? -14.336 -5.120 -5.114 1.00 67.38 185 LYS A C 1
ATOM 1412 O O . LYS A 1 185 ? -13.104 -5.069 -5.023 1.00 67.38 185 LYS A O 1
ATOM 1417 N N . PRO A 1 186 ? -15.015 -6.283 -5.180 1.00 58.94 186 PRO A N 1
ATOM 1418 C CA . PRO A 1 186 ? -14.328 -7.553 -5.374 1.00 58.94 186 PRO A CA 1
ATOM 1419 C C . PRO A 1 186 ? -13.466 -7.450 -6.633 1.00 58.94 186 PRO A C 1
ATOM 1421 O O . PRO A 1 186 ? -13.884 -6.863 -7.633 1.00 58.94 186 PRO A O 1
ATOM 1424 N N . TRP A 1 187 ? -12.235 -7.948 -6.551 1.00 56.66 187 TRP A N 1
ATOM 1425 C CA . TRP A 1 187 ? -11.315 -7.892 -7.675 1.00 56.66 187 TRP A CA 1
ATOM 1426 C C . TRP A 1 187 ? -11.779 -8.886 -8.743 1.00 56.66 187 TRP A C 1
ATOM 1428 O O . TRP A 1 187 ? -11.557 -10.086 -8.654 1.00 56.66 187 TRP A O 1
ATOM 1438 N N . VAL A 1 188 ? -12.495 -8.357 -9.726 1.00 51.97 188 VAL A N 1
ATOM 1439 C CA . VAL A 1 188 ? -12.745 -8.972 -11.025 1.00 51.97 188 VAL A CA 1
ATOM 1440 C C . VAL A 1 188 ? -11.810 -8.194 -11.935 1.00 51.97 188 VAL A C 1
ATOM 1442 O O . VAL A 1 188 ? -11.921 -6.968 -11.935 1.00 51.97 188 VAL A O 1
ATOM 1445 N N . GLY A 1 189 ? -10.826 -8.848 -12.560 1.00 51.81 189 GLY A N 1
ATOM 1446 C CA . GLY A 1 189 ? -9.735 -8.194 -13.300 1.00 51.81 189 GLY A CA 1
ATOM 1447 C C . GLY A 1 189 ? -10.173 -6.915 -14.018 1.00 51.81 189 GLY A C 1
ATOM 1448 O O . GLY A 1 189 ? -11.268 -6.873 -14.575 1.00 51.81 189 GLY A O 1
ATOM 1449 N N . ILE A 1 190 ? -9.356 -5.857 -13.943 1.00 51.03 190 ILE A N 1
ATOM 1450 C CA . ILE A 1 190 ? -9.696 -4.547 -14.513 1.00 51.03 190 ILE A CA 1
ATOM 1451 C C . ILE A 1 190 ? -9.925 -4.753 -16.014 1.00 51.03 190 ILE A C 1
ATOM 1453 O O . ILE A 1 190 ? -8.965 -4.928 -16.760 1.00 51.03 190 ILE A O 1
ATOM 1457 N N . ALA A 1 191 ? -11.192 -4.808 -16.433 1.00 40.38 191 ALA A N 1
ATOM 1458 C CA . ALA A 1 191 ? -11.549 -4.871 -17.840 1.00 40.38 191 ALA A CA 1
ATOM 1459 C C . ALA A 1 191 ? -11.039 -3.581 -18.489 1.00 40.38 191 ALA A C 1
ATOM 1461 O O . ALA A 1 191 ? -11.329 -2.497 -17.976 1.00 40.38 191 ALA A O 1
ATOM 1462 N N . ASN A 1 192 ? -10.221 -3.736 -19.533 1.00 39.72 192 ASN A N 1
ATOM 1463 C CA . ASN A 1 192 ? -9.734 -2.628 -20.355 1.00 39.72 192 ASN A CA 1
ATOM 1464 C C . ASN A 1 192 ? -10.904 -1.813 -20.913 1.00 39.72 192 ASN A C 1
ATOM 1466 O O . ASN A 1 192 ? -11.889 -2.448 -21.360 1.00 39.72 192 ASN A O 1
#

Solvent-accessible surface area (backbone atoms only — not comparable to full-atom values): 10529 Å² total; per-residue (Å²): 121,38,30,34,31,33,52,51,38,55,40,68,73,49,43,53,45,52,54,50,38,56,68,77,43,69,76,42,46,56,37,32,27,24,79,48,71,84,68,42,52,71,68,57,64,76,72,39,56,72,48,78,48,58,58,66,35,42,68,56,31,37,57,66,41,60,80,19,32,24,39,39,36,63,64,56,95,61,38,57,52,31,46,47,18,45,43,49,20,53,71,75,40,96,47,67,48,32,28,40,39,40,35,35,75,72,73,57,88,88,50,66,87,53,74,71,70,82,46,70,65,47,55,52,42,45,44,57,34,30,75,69,72,28,46,38,36,40,38,36,52,38,85,41,100,49,88,70,32,29,36,35,42,30,40,37,48,82,72,50,75,49,78,48,79,44,50,53,90,46,47,61,59,54,50,41,46,58,58,48,80,38,41,89,51,80,91,65,77,85,78,128

Mean predicted aligned error: 7.4 Å

Secondary structure (DSSP, 8-state):
--EEEESSTTSHHHHHHHHHHHHH-TTSEEEEEES-GGGS-HHHHHHSEEEES-TT-HHHHHHHTTT-SEEEEE-STTHHHHHHHHHHHHHHTT----EEEEEEE--STTSTT------HHHHHHHHHHHTTT-EEEEEEEEE-SSTTEEEEEEE-TT--EEEEEEEGGGHHHHHHIIIIITTTS-------

pLDDT: mean 78.74, std 15.75, range [35.75, 96.88]

Radius of gyration: 15.76 Å; Cα contacts (8 Å, |Δi|>4): 342; chains: 1; bounding box: 35×40×44 Å

Foldseek 3Di:
DFEEEEEACLDPVNVVLVVVLCVPPVPYAYEYEHCCVVSDDPVCVVRHHYDHDDLLDLVSLLVRQARGQEYEYEDDPCVLSNLVSNLSSVVPPVGNHAEYEYEYDQPDPVSLVDPPPCPPSNLVSLLSVVVSNHWYWYWYWDDDPDPQKTWTWTQTSVRDIDIDIDGNVCVSVLVSCCRPVCSPPDCPDDDD

InterPro domains:
  IPR036291 NAD(P)-binding domain superfamily [SSF51735] (19-139)